Protein AF-A0A8X8Z5A8-F1 (afdb_monomer_lite)

Secondary structure (DSSP, 8-state):
--S-----S------HHHHHHHHHHGGG--------------SB--TT-EEEEEEE--HHHHHHHHHHH----GGGT-HHHHHHTT-SS-BPPHHHHHTHHHHHHHHHSTTPEEEEE--EE-S--BTT-EEEEEEEEEEEEE-SSSEEEEEEEEEEETTTEEEEEEEEEEEES--B-----S----TTEEEEE-------TTPPPTTEEEEEEEPTTS-EEEEEEES-SS-EEEEETT--------TTSSHHHHHHHHTT----S-------TTSBHHHHHHHHHHHHSTT--HHHHHHHHHHHHHHTT-GGGTTSB---SSS--S-HHHHHHHHHHHHHTT--S----SS--

Foldseek 3Di:
DPDDDDDDPDDDDDDLLVVLLCLVLVVDDDDDDDDDDDDDDAQFDDAFDKFKDKDADALVLLVVCCVVVVPPPCLQPPQVVVVVVVHPGRFGDVVSVVVVAVVRVCVFFPPKAWDDKDKDFDATDDGGWIKMKMWGFHDWDDDDQKIWTKTWIFIDTDPDDTRMTIMTIIIGNHRRGPDPPDDDPDVQKDWQDPPPDDDDPPDDQLQWDFDFDQDPVRDTDTDIDGNDDGDTDMDGFSDDDDDDDDPPPCRVVVLCSSVSHDPDDDDDLPFDQAAFLLRRLLVLLVVQVPPDDSVVSSVLSVVLCVSLVNVVRRRWGLHDPVDDTDDPLVSLSSSVSSVCSNPDSDDDDDPSD

Organism: Salvia splendens (NCBI:txid180675)

Sequence (353 aa):
MTALHLFDKNPKRIPKTVIAMRRLLLNSVSSLKHYSSSASASNVLKPGDILKQSRIFSIAEVEDYSKLTHDHNPLHFDLECATKAGYKDTPIPGLLVASLFPRIIASHFPGAIYVKQTLEFREPVFVGDDVVGEVQANSIRQLKDKFMVKFATTCRKDGGEVVIGGEATAILPALAVNGVGQGFYSLDNILIQNLGRLRDAGARRPDTVIEKVKNANGNWMKQEVDLLHNITGYAAKGCITAAMGPSGAGKSTFFDGLAGREPHGTRDDRLFPMLTVYETLMFAADFRLGSMSAADKRQCVEQLIEKLGLTSSRNTYIGDKGRRGVSGGERRRVTIGVDIIHRPSLLFLDEPT

InterPro domains:
  IPR002539 MaoC-like dehydratase domain [PF01575] (58-146)
  IPR003439 ABC transporter-like, ATP-binding domain [PF00005] (268-353)
  IPR027417 P-loop containing nucleoside triphosphate hydrolase [G3DSA:3.40.50.300] (212-353)
  IPR027417 P-loop containing nucleoside triphosphate hydrolase [SSF52540] (223-353)
  IPR029069 HotDog domain superfamily [SSF54637] (46-173)
  IPR050352 ATP-binding cassette subfamily G transporters [PTHR48041] (150-353)

Structure (mmCIF, N/CA/C/O backbone):
data_AF-A0A8X8Z5A8-F1
#
_entry.id   AF-A0A8X8Z5A8-F1
#
loop_
_atom_site.group_PDB
_atom_site.id
_atom_site.type_symbol
_atom_site.label_atom_id
_atom_site.label_alt_id
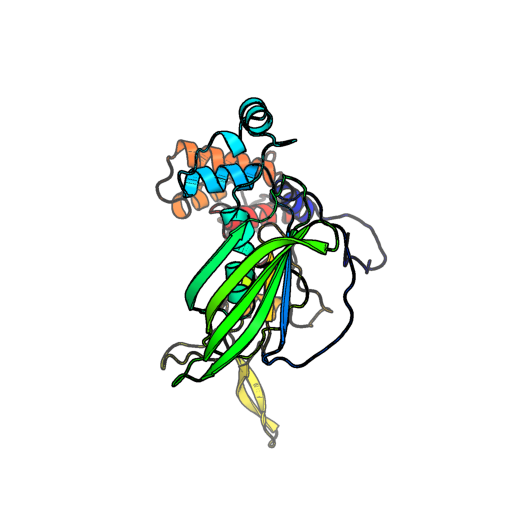_atom_site.label_comp_id
_atom_site.label_asym_id
_atom_site.label_entity_id
_atom_site.label_seq_id
_atom_site.pdbx_PDB_ins_code
_atom_site.Cartn_x
_atom_site.Cartn_y
_atom_site.Cartn_z
_atom_site.occupancy
_atom_site.B_iso_or_equiv
_atom_site.auth_seq_id
_atom_site.auth_comp_id
_atom_site.auth_asym_id
_atom_site.auth_atom_id
_atom_site.pdbx_PDB_model_num
ATOM 1 N N . MET A 1 1 ? -7.595 20.031 -2.448 1.00 41.03 1 MET A N 1
ATOM 2 C CA . MET A 1 1 ? -8.633 20.158 -1.405 1.00 41.03 1 MET A CA 1
ATOM 3 C C . MET A 1 1 ? -9.873 19.577 -2.006 1.00 41.03 1 MET A C 1
ATOM 5 O O . MET A 1 1 ? -10.335 20.215 -2.938 1.00 41.03 1 MET A O 1
ATOM 9 N N . THR A 1 2 ? -10.352 18.418 -1.539 1.00 20.44 2 THR A N 1
ATOM 10 C CA . THR A 1 2 ? -11.637 17.885 -2.010 1.00 20.44 2 THR A CA 1
ATOM 11 C C . THR A 1 2 ? -11.946 16.488 -1.448 1.00 20.44 2 THR A C 1
ATOM 13 O O . THR A 1 2 ? -11.105 15.607 -1.519 1.00 20.44 2 THR A O 1
ATOM 16 N N . ALA A 1 3 ? -13.130 16.195 -0.918 1.00 20.59 3 ALA A N 1
ATOM 17 C CA . ALA A 1 3 ? -14.307 17.035 -0.725 1.00 20.59 3 ALA A CA 1
ATOM 18 C C . ALA A 1 3 ? -14.272 17.693 0.665 1.00 20.59 3 ALA A C 1
ATOM 20 O O . ALA A 1 3 ? -14.457 17.040 1.688 1.00 20.59 3 ALA A O 1
ATOM 21 N N . LEU A 1 4 ? -14.032 19.005 0.688 1.00 23.98 4 LEU A N 1
ATOM 22 C CA . LEU A 1 4 ? -14.325 19.855 1.833 1.00 23.98 4 LEU A CA 1
ATOM 23 C C . LEU A 1 4 ? -15.361 20.875 1.365 1.00 23.98 4 LEU A C 1
ATOM 25 O O . LEU A 1 4 ? -15.017 21.943 0.881 1.00 23.98 4 LEU A O 1
ATOM 29 N N . HIS A 1 5 ? -16.631 20.525 1.495 1.00 22.86 5 HIS A N 1
ATOM 30 C CA . HIS A 1 5 ? -17.675 21.510 1.714 1.00 22.86 5 HIS A CA 1
ATOM 31 C C . HIS A 1 5 ? -18.585 20.935 2.784 1.00 22.86 5 HIS A C 1
ATOM 33 O O . HIS A 1 5 ? -19.314 19.981 2.546 1.00 22.86 5 HIS A O 1
ATOM 39 N N . LEU A 1 6 ? -18.483 21.497 3.983 1.00 23.64 6 LEU A N 1
ATOM 40 C CA . LEU A 1 6 ? -19.538 22.323 4.561 1.00 23.64 6 LEU A CA 1
ATOM 41 C C . LEU A 1 6 ? -19.053 22.767 5.944 1.00 23.64 6 LEU A C 1
ATOM 43 O O . LEU A 1 6 ? -18.909 21.977 6.872 1.00 23.64 6 LEU A O 1
ATOM 47 N N . PHE A 1 7 ? -18.742 24.058 6.029 1.00 24.95 7 PHE A N 1
ATOM 48 C CA . PHE A 1 7 ? -18.672 24.777 7.290 1.00 24.95 7 PHE A CA 1
ATOM 49 C C . PHE A 1 7 ? -20.060 24.755 7.933 1.00 24.95 7 PHE A C 1
ATOM 51 O O . PHE A 1 7 ? -21.030 25.139 7.278 1.00 24.95 7 PHE A O 1
ATOM 58 N N . ASP A 1 8 ? -20.136 24.400 9.215 1.00 23.52 8 ASP A N 1
ATOM 59 C CA . ASP A 1 8 ? -21.166 24.978 10.072 1.00 23.52 8 ASP A CA 1
ATOM 60 C C . ASP A 1 8 ? -20.697 26.366 10.545 1.00 23.52 8 ASP A C 1
ATOM 62 O O . ASP A 1 8 ? -19.510 26.627 10.778 1.00 23.52 8 ASP A O 1
ATOM 66 N N . LYS A 1 9 ? -21.651 27.290 10.579 1.00 27.42 9 LYS A N 1
ATOM 67 C CA . LYS A 1 9 ? -21.513 28.741 10.666 1.00 27.42 9 LYS A CA 1
ATOM 68 C C . LYS A 1 9 ? -21.097 29.193 12.073 1.00 27.42 9 LYS A C 1
ATOM 70 O O . LYS A 1 9 ? -21.927 29.705 12.811 1.00 27.42 9 LYS A O 1
ATOM 75 N N . ASN A 1 10 ? -19.823 29.051 12.451 1.00 27.22 10 ASN A N 1
ATOM 76 C CA . ASN A 1 10 ? -19.131 29.956 13.396 1.00 27.22 10 ASN A CA 1
ATOM 77 C C . ASN A 1 10 ? -17.662 29.533 13.625 1.00 27.22 10 ASN A C 1
ATOM 79 O O . ASN A 1 10 ? -17.409 28.548 14.320 1.00 27.22 10 ASN A O 1
ATOM 83 N N . PRO A 1 11 ? -16.652 30.275 13.130 1.00 30.98 11 PRO A N 1
ATOM 84 C CA . PRO A 1 11 ? -15.254 29.923 13.333 1.00 30.98 11 PRO A CA 1
ATOM 85 C C . PRO A 1 11 ? -14.767 30.500 14.665 1.00 30.98 11 PRO A C 1
ATOM 87 O O . PRO A 1 11 ? -14.226 31.604 14.722 1.00 30.98 11 PRO A O 1
ATOM 90 N N . LYS A 1 12 ? -14.928 29.764 15.767 1.00 34.09 12 LYS A N 1
ATOM 91 C CA . LYS A 1 12 ? -14.243 30.100 17.025 1.00 34.09 12 LYS A CA 1
ATOM 92 C C . LYS A 1 12 ? -13.491 28.882 17.566 1.00 34.09 12 LYS A C 1
ATOM 94 O O . LYS A 1 12 ? -14.043 28.072 18.292 1.00 34.09 12 LYS A O 1
ATOM 99 N N . ARG A 1 13 ? -12.190 28.853 17.234 1.00 35.94 13 ARG A N 1
ATOM 100 C CA . ARG A 1 13 ? -11.103 27.964 17.707 1.00 35.94 13 ARG A CA 1
ATOM 101 C C . ARG A 1 13 ? -11.122 26.513 17.204 1.00 35.94 13 ARG A C 1
ATOM 103 O O . ARG A 1 13 ? -11.934 25.700 17.617 1.00 35.94 13 ARG A O 1
ATOM 110 N N . ILE A 1 14 ? -10.106 26.170 16.405 1.00 41.34 14 ILE A N 1
ATOM 111 C CA . ILE A 1 14 ? -9.685 24.779 16.177 1.00 41.34 14 ILE A CA 1
ATOM 112 C C . ILE A 1 14 ? -9.083 24.259 17.494 1.00 41.34 14 ILE A C 1
ATOM 114 O O . ILE A 1 14 ? -8.180 24.917 18.029 1.00 41.34 14 ILE A O 1
ATOM 118 N N . PRO A 1 15 ? -9.537 23.120 18.038 1.00 45.78 15 PRO A N 1
ATOM 119 C CA . PRO A 1 15 ? -9.008 22.635 19.302 1.00 45.78 15 PRO A CA 1
ATOM 120 C C . PRO A 1 15 ? -7.543 22.191 19.223 1.00 45.78 15 PRO A C 1
ATOM 122 O O . PRO A 1 15 ? -7.078 21.647 18.219 1.00 45.78 15 PRO A O 1
ATOM 125 N N . LYS A 1 16 ? -6.784 22.421 20.303 1.00 47.31 16 LYS A N 1
ATOM 126 C CA . LYS A 1 16 ? -5.339 22.117 20.362 1.00 47.31 16 LYS A CA 1
ATOM 127 C C . LYS A 1 16 ? -5.037 20.621 20.173 1.00 47.31 16 LYS A C 1
ATOM 129 O O . LYS A 1 16 ? -3.963 20.282 19.684 1.00 47.31 16 LYS A O 1
ATOM 134 N N . THR A 1 17 ? -5.981 19.748 20.520 1.00 39.41 17 THR A N 1
ATOM 135 C CA . THR A 1 17 ? -5.961 18.291 20.293 1.00 39.41 17 THR A CA 1
ATOM 136 C C . THR A 1 17 ? -5.922 17.955 18.801 1.00 39.41 17 THR A C 1
ATOM 138 O O . THR A 1 17 ? -5.037 17.224 18.361 1.00 39.41 17 THR A O 1
ATOM 141 N N . VAL A 1 18 ? -6.787 18.586 18.003 1.00 43.88 18 VAL A N 1
ATOM 142 C CA . VAL A 1 18 ? -6.831 18.437 16.538 1.00 43.88 18 VAL A CA 1
ATOM 143 C C . VAL A 1 18 ? -5.547 18.956 15.881 1.00 43.88 18 VAL A C 1
ATOM 145 O O . VAL A 1 18 ? -5.028 18.339 14.954 1.00 43.88 18 VAL A O 1
ATOM 148 N N . ILE A 1 19 ? -4.980 20.060 16.381 1.00 48.25 19 ILE A N 1
ATOM 149 C CA . ILE A 1 19 ? -3.707 20.610 15.876 1.00 48.25 19 ILE A CA 1
ATOM 150 C C . ILE A 1 19 ? -2.535 19.663 16.176 1.00 48.25 19 ILE A C 1
ATOM 152 O O . ILE A 1 19 ? -1.693 19.446 15.303 1.00 48.25 19 ILE A O 1
ATOM 156 N N . ALA A 1 20 ? -2.485 19.074 17.375 1.00 47.12 20 ALA A N 1
ATOM 157 C CA . ALA A 1 20 ? -1.464 18.096 17.749 1.00 47.12 20 ALA A CA 1
ATOM 158 C C . ALA A 1 20 ? -1.557 16.818 16.893 1.00 47.12 20 ALA A C 1
ATOM 160 O O . ALA A 1 20 ? -0.547 16.358 16.366 1.00 47.12 20 ALA A O 1
ATOM 161 N N . MET A 1 21 ? -2.769 16.302 16.655 1.00 50.22 21 MET A N 1
ATOM 162 C CA . MET A 1 21 ? -2.999 15.165 15.750 1.00 50.22 21 MET A CA 1
ATOM 163 C C . MET A 1 21 ? -2.605 15.477 14.309 1.00 50.22 21 MET A C 1
ATOM 165 O O . MET A 1 21 ? -1.951 14.677 13.647 1.00 50.22 21 MET A O 1
ATOM 169 N N . ARG A 1 22 ? -2.946 16.672 13.826 1.00 44.50 22 ARG A N 1
ATOM 170 C CA . ARG A 1 22 ? -2.564 17.115 12.488 1.00 44.50 22 ARG A CA 1
ATOM 171 C C . ARG A 1 22 ? -1.038 17.219 12.350 1.00 44.50 22 ARG A C 1
ATOM 173 O O . ARG A 1 22 ? -0.514 16.809 11.324 1.00 44.50 22 ARG A O 1
ATOM 180 N N . ARG A 1 23 ? -0.308 17.679 13.376 1.00 50.72 23 ARG A N 1
ATOM 181 C CA . ARG A 1 23 ? 1.173 17.674 13.398 1.00 50.72 23 ARG A CA 1
ATOM 182 C C . ARG A 1 23 ? 1.775 16.268 13.439 1.00 50.72 23 ARG A C 1
ATOM 184 O O . ARG A 1 23 ? 2.818 16.054 12.836 1.00 50.72 23 ARG A O 1
ATOM 191 N N . LEU A 1 24 ? 1.120 15.323 14.113 1.00 49.66 24 LEU A N 1
ATOM 192 C CA . LEU A 1 24 ? 1.526 13.913 14.129 1.00 49.66 24 LEU A CA 1
ATOM 193 C C . LEU A 1 24 ? 1.386 13.245 12.750 1.00 49.66 24 LEU A C 1
ATOM 195 O O . LEU A 1 24 ? 2.167 12.352 12.437 1.00 49.66 24 LEU A O 1
ATOM 199 N N . LEU A 1 25 ? 0.421 13.686 11.934 1.00 43.09 25 LEU A N 1
ATOM 200 C CA . LEU A 1 25 ? 0.061 13.049 10.660 1.00 43.09 25 LEU A CA 1
ATOM 201 C C . LEU A 1 25 ? 0.633 13.756 9.414 1.00 43.09 25 LEU A C 1
ATOM 203 O O . LEU A 1 25 ? 0.926 13.096 8.419 1.00 43.09 25 LEU A O 1
ATOM 207 N N . LEU A 1 26 ? 0.847 15.078 9.458 1.00 39.69 26 LEU A N 1
ATOM 208 C CA . LEU A 1 26 ? 1.248 15.895 8.297 1.00 39.69 26 LEU A CA 1
ATOM 209 C C . LEU A 1 26 ? 2.678 15.684 7.777 1.00 39.69 26 LEU A C 1
ATOM 211 O O . LEU A 1 26 ? 2.976 16.166 6.689 1.00 39.69 26 LEU A O 1
ATOM 215 N N . ASN A 1 27 ? 3.549 14.955 8.473 1.00 36.69 27 ASN A N 1
ATOM 216 C CA . ASN A 1 27 ? 4.908 14.692 7.978 1.00 36.69 27 ASN A CA 1
ATOM 217 C C . ASN A 1 27 ? 4.977 13.595 6.893 1.00 36.69 27 ASN A C 1
ATOM 219 O O . ASN A 1 27 ? 6.067 13.107 6.613 1.00 36.69 27 ASN A O 1
ATOM 223 N N . SER A 1 28 ? 3.846 13.199 6.287 1.00 35.69 28 SER A N 1
ATOM 224 C CA . SER A 1 28 ? 3.791 11.980 5.460 1.00 35.69 28 SER A CA 1
ATOM 225 C C . SER A 1 28 ? 3.149 12.102 4.073 1.00 35.69 28 SER A C 1
ATOM 227 O O . SER A 1 28 ? 3.187 11.114 3.352 1.00 35.69 28 SER A O 1
ATOM 229 N N . VAL A 1 29 ? 2.540 13.224 3.656 1.00 29.14 29 VAL A N 1
ATOM 230 C CA . VAL A 1 29 ? 1.876 13.270 2.330 1.00 29.14 29 VAL A CA 1
ATOM 231 C C . VAL A 1 29 ? 1.869 14.673 1.712 1.00 29.14 29 VAL A C 1
ATOM 233 O O . VAL A 1 29 ? 1.233 15.591 2.232 1.00 29.14 29 VAL A O 1
ATOM 236 N N . SER A 1 30 ? 2.505 14.817 0.547 1.00 24.81 30 SER A N 1
ATOM 237 C CA . SER A 1 30 ? 2.361 15.950 -0.371 1.00 24.81 30 SER A CA 1
ATOM 238 C C . SER A 1 30 ? 1.424 15.601 -1.541 1.00 24.81 30 SER A C 1
ATOM 240 O O . SER A 1 30 ? 1.722 14.758 -2.371 1.00 24.81 30 SER A O 1
ATOM 242 N N . SER A 1 31 ? 0.303 16.333 -1.589 1.00 27.16 31 SER A N 1
ATOM 243 C CA . SER A 1 31 ? -0.484 16.776 -2.759 1.00 27.16 31 SER A CA 1
ATOM 244 C C . SER A 1 31 ? -1.017 15.759 -3.789 1.00 27.16 31 SER A C 1
ATOM 246 O O . SER A 1 31 ? -0.271 15.236 -4.603 1.00 27.16 31 SER A O 1
ATOM 248 N N . LEU A 1 32 ? -2.353 15.677 -3.913 1.00 26.77 32 LEU A N 1
ATOM 249 C CA . LEU A 1 32 ? -3.038 15.243 -5.141 1.00 26.77 32 LEU A CA 1
ATOM 250 C C . LEU A 1 32 ? -4.217 16.175 -5.480 1.00 26.77 32 LEU A C 1
ATOM 252 O O . LEU A 1 32 ? -5.004 16.570 -4.612 1.00 26.77 32 LEU A O 1
ATOM 256 N N . LYS A 1 33 ? -4.273 16.559 -6.762 1.00 25.44 33 LYS A N 1
ATOM 257 C CA . LYS A 1 33 ? -5.318 17.351 -7.426 1.00 25.44 33 LYS A CA 1
ATOM 258 C C . LYS A 1 33 ? -6.343 16.422 -8.088 1.00 25.44 33 LYS A C 1
ATOM 260 O O . LYS A 1 33 ? -6.077 15.258 -8.357 1.00 25.44 33 LYS A O 1
ATOM 265 N N . HIS A 1 34 ? -7.512 16.996 -8.325 1.00 23.09 34 HIS A N 1
ATOM 266 C CA . HIS A 1 34 ? -8.759 16.373 -8.755 1.00 23.09 34 HIS A CA 1
ATOM 267 C C . HIS A 1 34 ? -8.922 16.208 -10.259 1.00 23.09 34 HIS A C 1
ATOM 269 O O . HIS A 1 34 ? -8.656 17.171 -10.967 1.00 23.09 34 HIS A O 1
ATOM 275 N N . TYR A 1 35 ? -9.542 15.097 -10.686 1.00 22.41 35 TYR A N 1
ATOM 276 C CA . TYR A 1 35 ? -10.361 15.033 -11.904 1.00 22.41 35 TYR A CA 1
ATOM 277 C C . TYR A 1 35 ? -11.553 14.061 -11.767 1.00 22.41 35 TYR A C 1
ATOM 279 O O . TYR A 1 35 ? -11.478 12.992 -11.157 1.00 22.41 35 TYR A O 1
ATOM 287 N N . SER A 1 36 ? -12.681 14.511 -12.311 1.00 24.75 36 SER A N 1
ATOM 288 C CA . SER A 1 36 ? -14.041 13.964 -12.250 1.00 24.75 36 SER A CA 1
ATOM 289 C C . SER A 1 36 ? -14.218 12.696 -13.096 1.00 24.75 36 SER A C 1
ATOM 291 O O . SER A 1 36 ? -13.581 12.558 -14.135 1.00 24.75 36 SER A O 1
ATOM 293 N N . SER A 1 37 ? -15.144 11.811 -12.710 1.00 25.75 37 SER A N 1
ATOM 294 C CA . SER A 1 37 ? -15.592 10.679 -13.537 1.00 25.75 37 SER A CA 1
ATOM 295 C C . SER A 1 37 ? -17.103 10.725 -13.768 1.00 25.75 37 SER A C 1
ATOM 297 O O . SER A 1 37 ? -17.867 11.128 -12.890 1.00 25.75 37 SER A O 1
ATOM 299 N N . SER A 1 38 ? -17.520 10.298 -14.959 1.00 24.91 38 SER A N 1
ATOM 300 C CA . SER A 1 38 ? -18.903 9.970 -15.290 1.00 24.91 38 SER A CA 1
ATOM 301 C C . SER A 1 38 ? -18.987 8.555 -15.856 1.00 24.91 38 SER A C 1
ATOM 303 O O . SER A 1 38 ? -18.121 8.156 -16.630 1.00 24.91 38 SER A O 1
ATOM 305 N N . ALA A 1 39 ? -20.126 7.929 -15.567 1.00 28.58 39 ALA A N 1
ATOM 306 C CA . ALA A 1 39 ? -20.774 6.811 -16.251 1.00 28.58 39 ALA A CA 1
ATOM 307 C C . ALA A 1 39 ? -20.598 5.397 -15.657 1.00 28.58 39 ALA A C 1
ATOM 309 O O . ALA A 1 39 ? -19.543 4.775 -15.648 1.00 28.58 39 ALA A O 1
ATOM 310 N N . SER A 1 40 ? -21.758 4.931 -15.202 1.00 37.50 40 SER A N 1
ATOM 311 C CA . SER A 1 40 ? -22.241 3.613 -14.800 1.00 37.50 40 SER A CA 1
ATOM 312 C C . SER A 1 40 ? -22.049 2.483 -15.822 1.00 37.50 40 SER A C 1
ATOM 314 O O . SER A 1 40 ? -22.395 2.682 -16.984 1.00 37.50 40 SER A O 1
ATOM 316 N N . ALA A 1 41 ? -21.695 1.270 -15.372 1.00 32.22 41 ALA A N 1
ATOM 317 C CA . ALA A 1 41 ? -22.110 -0.001 -15.989 1.00 32.22 41 ALA A CA 1
ATOM 318 C C . ALA A 1 41 ? -21.826 -1.214 -15.071 1.00 32.22 41 ALA A C 1
ATOM 320 O O . ALA A 1 41 ? -20.951 -1.170 -14.217 1.00 32.22 41 ALA A O 1
ATOM 321 N N . SER A 1 42 ? -22.618 -2.274 -15.261 1.00 38.22 42 SER A N 1
ATOM 322 C CA . SER A 1 42 ? -22.726 -3.553 -14.531 1.00 38.22 42 SER A CA 1
ATOM 323 C C . SER A 1 42 ? -21.515 -4.080 -13.735 1.00 38.22 42 SER A C 1
ATOM 325 O O . SER A 1 42 ? -20.440 -4.276 -14.287 1.00 38.22 42 SER A O 1
ATOM 327 N N . ASN A 1 43 ? -21.764 -4.497 -12.486 1.00 65.62 43 ASN A N 1
ATOM 328 C CA . ASN A 1 43 ? -20.800 -5.061 -11.520 1.00 65.62 43 ASN A CA 1
ATOM 329 C C . ASN A 1 43 ? -20.221 -6.456 -11.871 1.00 65.62 43 ASN A C 1
ATOM 331 O O . ASN A 1 43 ? -19.785 -7.161 -10.967 1.00 65.62 43 ASN A O 1
ATOM 335 N N . VAL A 1 44 ? -20.250 -6.925 -13.123 1.00 78.94 44 VAL A N 1
ATOM 336 C CA . VAL A 1 44 ? -19.749 -8.265 -13.501 1.00 78.94 44 VAL A CA 1
ATOM 337 C C . VAL A 1 44 ? -18.871 -8.162 -14.740 1.00 78.94 44 VAL A C 1
ATOM 339 O O . VAL A 1 44 ? -19.325 -7.632 -15.750 1.00 78.94 44 VAL A O 1
ATOM 342 N N . LEU A 1 45 ? -17.657 -8.709 -14.651 1.00 84.06 45 LEU A N 1
ATOM 343 C CA . LEU A 1 45 ? -16.635 -8.682 -15.691 1.00 84.06 45 LEU A CA 1
ATOM 344 C C . LEU A 1 45 ? -17.073 -9.525 -16.888 1.00 84.06 45 LEU A C 1
ATOM 346 O O . LEU A 1 45 ? -17.392 -10.710 -16.746 1.00 84.06 45 LEU A O 1
ATOM 350 N N . LYS A 1 46 ? -17.024 -8.925 -18.071 1.00 86.62 46 LYS A N 1
ATOM 351 C CA . LYS A 1 46 ? -17.325 -9.552 -19.355 1.00 86.62 46 LYS A CA 1
ATOM 352 C C . LYS A 1 46 ? -16.126 -9.449 -20.300 1.00 86.62 46 LYS A C 1
ATOM 354 O O . LYS A 1 46 ? -15.300 -8.548 -20.156 1.00 86.62 46 LYS A O 1
ATOM 359 N N . PRO A 1 47 ? -16.011 -10.355 -21.288 1.00 90.19 47 PRO A N 1
ATOM 360 C CA . PRO A 1 47 ? -15.044 -10.181 -22.364 1.00 90.19 47 PRO A CA 1
ATOM 361 C C . PRO A 1 47 ? -15.261 -8.834 -23.066 1.00 90.19 47 PRO A C 1
ATOM 363 O O . PRO A 1 47 ? -16.394 -8.477 -23.384 1.00 90.19 47 PRO A O 1
ATOM 366 N N . GLY A 1 48 ? -14.178 -8.099 -23.294 1.00 86.25 48 GLY A N 1
ATOM 367 C CA . GLY A 1 48 ? -14.174 -6.742 -23.831 1.00 86.25 48 GLY A CA 1
ATOM 368 C C . GLY A 1 48 ? -14.025 -5.649 -22.770 1.00 86.25 48 GLY A C 1
ATOM 369 O O . GLY A 1 48 ? -13.523 -4.580 -23.115 1.00 86.25 48 GLY A O 1
ATOM 370 N N . ASP A 1 49 ? -14.378 -5.915 -21.506 1.00 85.25 49 ASP A N 1
ATOM 371 C CA . ASP A 1 49 ? -14.275 -4.931 -20.423 1.00 85.25 49 ASP A CA 1
ATOM 372 C C . ASP A 1 49 ? -12.819 -4.529 -20.175 1.00 85.25 49 ASP A C 1
ATOM 374 O O . ASP A 1 49 ? -11.918 -5.374 -20.167 1.00 85.25 49 ASP A O 1
ATOM 378 N N . ILE A 1 50 ? -12.602 -3.233 -19.936 1.00 85.12 50 ILE A N 1
ATOM 379 C CA . ILE A 1 50 ? -11.278 -2.650 -19.709 1.00 85.12 50 ILE A CA 1
ATOM 380 C C . ILE A 1 50 ? -11.219 -2.043 -18.311 1.00 85.12 50 ILE A C 1
ATOM 382 O O . ILE A 1 50 ? -12.008 -1.167 -17.962 1.00 85.12 50 ILE A O 1
ATOM 386 N N . LEU A 1 51 ? -10.236 -2.483 -17.532 1.00 84.94 51 LEU A N 1
ATOM 387 C CA . LEU A 1 51 ? -9.902 -1.944 -16.218 1.00 84.94 51 LEU A CA 1
ATOM 388 C C . LEU A 1 51 ? -8.640 -1.089 -16.353 1.00 84.94 51 LEU A C 1
ATOM 390 O O . LEU A 1 51 ? -7.688 -1.515 -17.005 1.00 84.94 51 LEU A O 1
ATOM 394 N N . LYS A 1 52 ? -8.621 0.116 -15.770 1.00 83.62 52 LYS A N 1
ATOM 395 C CA . LYS A 1 52 ? -7.520 1.078 -15.949 1.00 83.62 52 LYS A CA 1
ATOM 396 C C . LYS A 1 52 ? -7.056 1.695 -14.634 1.00 83.62 52 LYS A C 1
ATOM 398 O O . LYS A 1 52 ? -7.862 1.916 -13.732 1.00 83.62 52 LYS A O 1
ATOM 403 N N . GLN A 1 53 ? -5.770 2.026 -14.551 1.00 78.56 53 GLN A N 1
ATOM 404 C CA . GLN A 1 53 ? -5.183 2.775 -13.440 1.00 78.56 53 GLN A CA 1
ATOM 405 C C . GLN A 1 53 ? -4.030 3.664 -13.919 1.00 78.56 53 GLN A C 1
ATOM 407 O O . GLN A 1 53 ? -3.109 3.174 -14.566 1.00 78.56 53 GLN A O 1
ATOM 412 N N . SER A 1 54 ? -4.067 4.948 -13.546 1.00 79.19 54 SER A N 1
ATOM 413 C CA . SER A 1 54 ? -2.952 5.890 -13.743 1.00 79.19 54 SER A CA 1
ATOM 414 C C . SER A 1 54 ? -1.988 5.857 -12.567 1.00 79.19 54 SER A C 1
ATOM 416 O O . SER A 1 54 ? -2.417 5.698 -11.415 1.00 79.19 54 SER A O 1
ATOM 418 N N . ARG A 1 55 ? -0.699 6.050 -12.840 1.00 79.44 55 ARG A N 1
ATOM 419 C CA . ARG A 1 55 ? 0.333 6.226 -11.821 1.00 79.44 55 ARG A CA 1
ATOM 420 C C . ARG A 1 55 ? 1.514 7.021 -12.369 1.00 79.44 55 ARG A C 1
ATOM 422 O O . ARG A 1 55 ? 1.993 6.747 -13.461 1.00 79.44 55 ARG A O 1
ATOM 429 N N . ILE A 1 56 ? 2.035 7.906 -11.524 1.00 79.38 56 ILE A N 1
ATOM 430 C CA . ILE A 1 56 ? 3.334 8.556 -11.698 1.00 79.38 56 ILE A CA 1
ATOM 431 C C . ILE A 1 56 ? 4.329 7.864 -10.765 1.00 79.38 56 ILE A C 1
ATOM 433 O O . ILE A 1 56 ? 4.032 7.691 -9.580 1.00 79.38 56 ILE A O 1
ATOM 437 N N . PHE A 1 57 ? 5.478 7.454 -11.297 1.00 78.69 57 PHE A N 1
ATOM 438 C CA . PHE A 1 57 ? 6.537 6.797 -10.529 1.00 78.69 57 PHE A CA 1
ATOM 439 C C . PHE A 1 57 ? 7.564 7.814 -10.030 1.00 78.69 57 PHE A C 1
ATOM 441 O O . PHE A 1 57 ? 7.925 8.756 -10.739 1.00 78.69 57 PHE A O 1
ATOM 448 N N . SER A 1 58 ? 8.034 7.606 -8.804 1.00 79.31 58 SER A N 1
ATOM 449 C CA . SER A 1 58 ? 9.042 8.424 -8.131 1.00 79.31 58 SER A CA 1
ATOM 450 C C . SER A 1 58 ? 10.397 7.720 -8.057 1.00 79.31 58 SER A C 1
ATOM 452 O O . SER A 1 58 ? 10.478 6.493 -8.094 1.00 79.31 58 SER A O 1
ATOM 454 N N . ILE A 1 59 ? 11.468 8.496 -7.873 1.00 77.31 59 ILE A N 1
ATOM 455 C CA . ILE A 1 59 ? 12.822 7.947 -7.704 1.00 77.31 59 ILE A CA 1
ATOM 456 C C . ILE A 1 59 ? 12.943 7.041 -6.466 1.00 77.31 59 ILE A C 1
ATOM 458 O O . ILE A 1 59 ? 13.592 6.003 -6.528 1.00 77.31 59 ILE A O 1
ATOM 462 N N . ALA A 1 60 ? 12.242 7.366 -5.373 1.00 80.75 60 ALA A N 1
ATOM 463 C CA . ALA A 1 60 ? 12.238 6.547 -4.160 1.00 80.75 60 ALA A CA 1
ATOM 464 C C . ALA A 1 60 ? 11.678 5.136 -4.417 1.00 80.75 60 ALA A C 1
ATOM 466 O O . ALA A 1 60 ? 12.201 4.153 -3.903 1.00 80.75 60 ALA A O 1
ATOM 467 N N . GLU A 1 61 ? 10.653 5.013 -5.265 1.00 81.06 61 GLU A N 1
ATOM 468 C CA . GLU A 1 61 ? 10.101 3.708 -5.644 1.00 81.06 61 GLU A CA 1
ATOM 469 C C . GLU A 1 61 ? 11.064 2.903 -6.522 1.00 81.06 61 GLU A C 1
ATOM 471 O O . GLU A 1 61 ? 11.103 1.679 -6.413 1.00 81.06 61 GLU A O 1
ATOM 476 N N . VAL A 1 62 ? 11.850 3.572 -7.372 1.00 84.25 62 VAL A N 1
ATOM 477 C CA . VAL A 1 62 ? 12.904 2.924 -8.168 1.00 84.25 62 VAL A CA 1
ATOM 478 C C . VAL A 1 62 ? 14.005 2.381 -7.254 1.00 84.25 62 VAL A C 1
ATOM 480 O O . VAL A 1 62 ? 14.430 1.236 -7.414 1.00 84.25 62 VAL A O 1
ATOM 483 N N . GLU A 1 63 ? 14.420 3.154 -6.248 1.00 83.88 63 GLU A N 1
ATOM 484 C CA . GLU A 1 63 ? 15.385 2.706 -5.238 1.00 83.88 63 GLU A CA 1
ATOM 485 C C . GLU A 1 63 ? 14.858 1.525 -4.416 1.00 83.88 63 GLU A C 1
ATOM 487 O O . GLU A 1 63 ? 15.571 0.542 -4.213 1.00 83.88 63 GLU A O 1
ATOM 492 N N . ASP A 1 64 ? 13.613 1.594 -3.944 1.00 86.75 64 ASP A N 1
ATOM 493 C CA . ASP A 1 64 ? 13.005 0.522 -3.154 1.00 86.75 64 ASP A CA 1
ATOM 494 C C . ASP A 1 64 ? 12.813 -0.751 -3.984 1.00 86.75 64 ASP A C 1
ATOM 496 O O . ASP A 1 64 ? 13.071 -1.856 -3.499 1.00 86.75 64 ASP A O 1
ATOM 500 N N . TYR A 1 65 ? 12.448 -0.609 -5.261 1.00 90.69 65 TYR A N 1
ATOM 501 C CA . TYR A 1 65 ? 12.402 -1.720 -6.205 1.00 90.69 65 TYR A CA 1
ATOM 502 C C . TYR A 1 65 ? 13.781 -2.359 -6.395 1.00 90.69 65 TYR A C 1
ATOM 504 O O . TYR A 1 65 ? 13.900 -3.584 -6.352 1.00 90.69 65 TYR A O 1
ATOM 512 N N . SER A 1 66 ? 14.833 -1.557 -6.559 1.00 91.50 66 SER A N 1
ATOM 513 C CA . SER A 1 66 ? 16.203 -2.051 -6.720 1.00 91.50 66 SER A CA 1
ATOM 514 C C . SER A 1 66 ? 16.704 -2.780 -5.476 1.00 91.50 66 SER A C 1
ATOM 516 O O . SER A 1 66 ? 17.275 -3.862 -5.589 1.00 91.50 66 SER A O 1
ATOM 518 N N . LYS A 1 67 ? 16.407 -2.267 -4.275 1.00 92.75 67 LYS A N 1
ATOM 519 C CA . LYS A 1 67 ? 16.723 -2.958 -3.012 1.00 92.75 67 LYS A CA 1
ATOM 520 C C . LYS A 1 67 ? 16.009 -4.305 -2.899 1.00 92.75 67 LYS A C 1
ATOM 522 O O . LYS A 1 67 ? 16.606 -5.262 -2.419 1.00 92.75 67 LYS A O 1
ATOM 527 N N . LEU A 1 68 ? 14.741 -4.370 -3.313 1.00 93.00 68 LEU A N 1
ATOM 528 C CA . LEU A 1 68 ? 13.920 -5.580 -3.220 1.00 93.00 68 LEU A CA 1
ATOM 529 C C . LEU A 1 68 ? 14.312 -6.643 -4.254 1.00 93.00 68 LEU A C 1
ATOM 531 O O . LEU A 1 68 ? 14.305 -7.832 -3.950 1.00 93.00 68 LEU A O 1
ATOM 535 N N . THR A 1 69 ? 14.589 -6.222 -5.487 1.00 93.56 69 THR A N 1
ATOM 536 C CA . THR A 1 69 ? 14.821 -7.127 -6.627 1.00 93.56 69 THR A CA 1
ATOM 537 C C . THR A 1 69 ? 16.291 -7.400 -6.906 1.00 93.56 69 THR A C 1
ATOM 539 O O . THR A 1 69 ? 16.596 -8.297 -7.688 1.00 93.56 69 THR A O 1
ATOM 542 N N . HIS A 1 70 ? 17.190 -6.644 -6.272 1.00 93.31 70 HIS A N 1
ATOM 543 C CA . HIS A 1 70 ? 18.625 -6.621 -6.556 1.00 93.31 70 HIS A CA 1
ATOM 544 C C . HIS A 1 70 ? 18.971 -6.207 -7.993 1.00 93.31 70 HIS A C 1
ATOM 546 O O . HIS A 1 70 ? 20.091 -6.432 -8.457 1.00 93.31 70 HIS A O 1
ATOM 552 N N . ASP A 1 71 ? 18.035 -5.565 -8.699 1.00 92.50 71 ASP A N 1
ATOM 553 C CA . ASP A 1 71 ? 18.311 -4.929 -9.981 1.00 92.50 71 ASP A CA 1
ATOM 554 C C . ASP A 1 71 ? 19.030 -3.597 -9.742 1.00 92.50 71 ASP A C 1
ATOM 556 O O . ASP A 1 71 ? 18.419 -2.549 -9.520 1.00 92.50 71 ASP A O 1
ATOM 560 N N . HIS A 1 72 ? 20.357 -3.664 -9.726 1.00 92.12 72 HIS A N 1
ATOM 561 C CA . HIS A 1 72 ? 21.255 -2.520 -9.581 1.00 92.12 72 HIS A CA 1
ATOM 562 C C . HIS A 1 72 ? 21.803 -2.047 -10.933 1.00 92.12 72 HIS A C 1
ATOM 564 O O . HIS A 1 72 ? 22.914 -1.519 -10.992 1.00 92.12 72 HIS A O 1
ATOM 570 N N . ASN A 1 73 ? 21.067 -2.263 -12.032 1.00 92.62 73 ASN A N 1
ATOM 571 C CA . ASN A 1 73 ? 21.494 -1.801 -13.347 1.00 92.62 73 ASN A CA 1
ATOM 572 C C . ASN A 1 73 ? 21.746 -0.276 -13.328 1.00 92.62 73 ASN A C 1
ATOM 574 O O . ASN A 1 73 ? 20.813 0.490 -13.059 1.00 92.62 73 ASN A O 1
ATOM 578 N N . PRO A 1 74 ? 22.974 0.189 -13.636 1.00 92.44 74 PRO A N 1
ATOM 579 C CA . PRO A 1 74 ? 23.321 1.608 -13.575 1.00 92.44 74 PRO A CA 1
ATOM 580 C C . PRO A 1 74 ? 22.455 2.503 -14.464 1.00 92.44 74 PRO A C 1
ATOM 582 O O . PRO A 1 74 ? 22.305 3.680 -14.154 1.00 92.44 74 PRO A O 1
ATOM 585 N N . LEU A 1 75 ? 21.827 1.957 -15.514 1.00 92.88 75 LEU A N 1
ATOM 586 C CA . LEU A 1 75 ? 20.918 2.708 -16.388 1.00 92.88 75 LEU A CA 1
ATOM 587 C C . LEU A 1 75 ? 19.773 3.396 -15.626 1.00 92.88 75 LEU A C 1
ATOM 589 O O . LEU A 1 75 ? 19.276 4.418 -16.086 1.00 92.88 75 LEU A O 1
ATOM 593 N N . HIS A 1 76 ? 19.367 2.867 -14.470 1.00 90.94 76 HIS A N 1
ATOM 594 C CA . HIS A 1 76 ? 18.276 3.427 -13.668 1.00 90.94 76 HIS A CA 1
ATOM 595 C C . HIS A 1 76 ? 18.714 4.551 -12.714 1.00 90.94 76 HIS A C 1
ATOM 597 O O . HIS A 1 76 ? 17.862 5.264 -12.188 1.00 90.94 76 HIS A O 1
ATOM 603 N N . PHE A 1 77 ? 20.021 4.722 -12.485 1.00 87.69 77 PHE A N 1
ATOM 604 C CA . PHE A 1 77 ? 20.557 5.581 -11.417 1.00 87.69 77 PHE A CA 1
ATOM 605 C C . PHE A 1 77 ? 21.611 6.583 -11.893 1.00 87.69 77 PHE A C 1
ATOM 607 O O . PHE A 1 77 ? 21.769 7.636 -11.281 1.00 87.69 77 PHE A O 1
ATOM 614 N N . ASP A 1 78 ? 22.334 6.264 -12.965 1.00 88.94 78 ASP A N 1
ATOM 615 C CA . ASP A 1 78 ? 23.426 7.070 -13.497 1.00 88.94 78 ASP A CA 1
ATOM 616 C C . ASP A 1 78 ? 23.044 7.658 -14.861 1.00 88.94 78 ASP A C 1
ATOM 618 O O . ASP A 1 78 ? 22.944 6.954 -15.872 1.00 88.94 78 ASP A O 1
ATOM 622 N N . LEU A 1 79 ? 22.869 8.980 -14.883 1.00 89.19 79 LEU A N 1
ATOM 623 C CA . LEU A 1 79 ? 22.534 9.735 -16.084 1.00 89.19 79 LEU A CA 1
ATOM 624 C C . LEU A 1 79 ? 23.620 9.629 -17.163 1.00 89.19 79 LEU A C 1
ATOM 626 O O . LEU A 1 79 ? 23.289 9.587 -18.348 1.00 89.19 79 LEU A O 1
ATOM 630 N N . GLU A 1 80 ? 24.905 9.551 -16.801 1.00 91.31 80 GLU A N 1
ATOM 631 C CA . GLU A 1 80 ? 25.976 9.394 -17.791 1.00 91.31 80 GLU A CA 1
ATOM 632 C C . GLU A 1 80 ? 25.898 8.028 -18.471 1.00 91.31 80 GLU A C 1
ATOM 634 O O . GLU A 1 80 ? 26.058 7.924 -19.691 1.00 91.31 80 GLU A O 1
ATOM 639 N N . CYS A 1 81 ? 25.640 6.978 -17.689 1.00 91.12 81 CYS A N 1
ATOM 640 C CA . CYS A 1 81 ? 25.447 5.628 -18.205 1.00 91.12 81 CYS A CA 1
ATOM 641 C C . CYS A 1 81 ? 24.226 5.564 -19.134 1.00 91.12 81 CYS A C 1
ATOM 643 O O . CYS A 1 81 ? 24.332 5.070 -20.260 1.00 91.12 81 CYS A O 1
ATOM 645 N N . ALA A 1 82 ? 23.096 6.136 -18.707 1.00 90.75 82 ALA A N 1
ATOM 646 C CA . ALA A 1 82 ? 21.872 6.201 -19.502 1.00 90.75 82 ALA A CA 1
ATOM 647 C C . ALA A 1 82 ? 22.070 6.980 -20.815 1.00 90.75 82 ALA A C 1
ATOM 649 O O . ALA A 1 82 ? 21.671 6.510 -21.882 1.00 90.75 82 ALA A O 1
ATOM 650 N N . THR A 1 83 ? 22.773 8.115 -20.762 1.00 92.06 83 THR A N 1
ATOM 651 C CA . THR A 1 83 ? 23.075 8.941 -21.942 1.00 92.06 83 THR A CA 1
ATOM 652 C C . THR A 1 83 ? 23.971 8.201 -22.937 1.00 92.06 83 THR A C 1
ATOM 654 O O . THR A 1 83 ? 23.712 8.227 -24.140 1.00 92.06 83 THR A O 1
ATOM 657 N N . LYS A 1 84 ? 24.987 7.466 -22.460 1.00 93.56 84 LYS A N 1
ATOM 658 C CA . LYS A 1 84 ? 25.839 6.609 -23.312 1.00 93.56 84 LYS A CA 1
ATOM 659 C C . LYS A 1 84 ? 25.050 5.484 -23.985 1.00 93.56 84 LYS A C 1
ATOM 661 O O . LYS A 1 84 ? 25.391 5.091 -25.097 1.00 93.56 84 LYS A O 1
ATOM 666 N N . ALA A 1 85 ? 24.001 4.987 -23.333 1.00 90.75 85 ALA A N 1
ATOM 667 C CA . ALA A 1 85 ? 23.083 3.997 -23.890 1.00 90.75 85 ALA A CA 1
ATOM 668 C C . ALA A 1 85 ? 22.019 4.596 -24.835 1.00 90.75 85 ALA A C 1
ATOM 670 O O . ALA A 1 85 ? 21.206 3.853 -25.379 1.00 90.75 85 ALA A O 1
ATOM 671 N N . GLY A 1 86 ? 22.034 5.915 -25.063 1.00 91.50 86 GLY A N 1
ATOM 672 C CA . GLY A 1 86 ? 21.133 6.603 -25.990 1.00 91.50 86 GLY A CA 1
ATOM 673 C C . GLY A 1 86 ? 19.834 7.118 -25.366 1.00 91.50 86 GLY A C 1
ATOM 674 O O . GLY A 1 86 ? 18.957 7.577 -26.098 1.00 91.50 86 GLY A O 1
ATOM 675 N N . TYR A 1 87 ? 19.694 7.076 -24.038 1.00 89.81 87 TYR A N 1
ATOM 676 C CA . TYR A 1 87 ? 18.536 7.642 -23.346 1.00 89.81 87 TYR A CA 1
ATOM 677 C C . TYR A 1 87 ? 18.722 9.132 -23.049 1.00 89.81 87 TYR A C 1
ATOM 679 O O . TYR A 1 87 ? 19.835 9.618 -22.864 1.00 89.81 87 TYR A O 1
ATOM 687 N N . LYS A 1 88 ? 17.608 9.870 -23.001 1.00 84.12 88 LYS A N 1
ATOM 688 C CA . LYS A 1 88 ? 17.597 11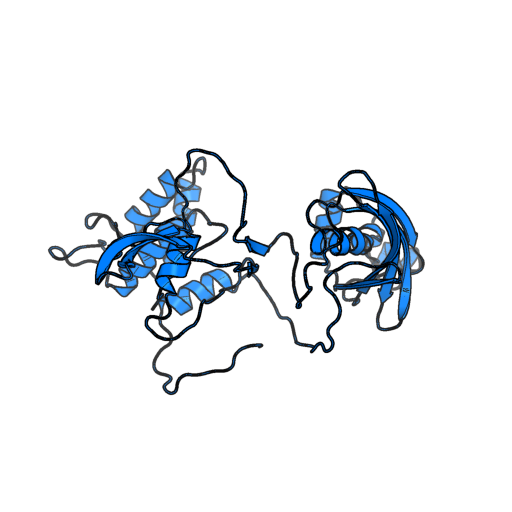.310 -22.678 1.00 84.12 88 LYS A CA 1
ATOM 689 C C . LYS A 1 88 ? 17.638 11.593 -21.173 1.00 84.12 88 LYS A C 1
ATOM 691 O O . LYS A 1 88 ? 17.957 12.710 -20.785 1.00 84.12 88 LYS A O 1
ATOM 696 N N . ASP A 1 89 ? 17.276 10.604 -20.366 1.00 89.44 89 ASP A N 1
ATOM 697 C CA . ASP A 1 89 ? 17.230 10.644 -18.904 1.00 89.44 89 ASP A CA 1
ATOM 698 C C . ASP A 1 89 ? 17.374 9.203 -18.371 1.00 89.44 89 ASP A C 1
ATOM 700 O O . ASP A 1 89 ? 17.521 8.273 -19.172 1.00 89.44 89 ASP A O 1
ATOM 704 N N . THR A 1 90 ? 17.334 8.983 -17.057 1.00 88.31 90 THR A N 1
ATOM 705 C CA . THR A 1 90 ? 17.389 7.640 -16.466 1.00 88.31 90 THR A CA 1
ATOM 706 C C . THR A 1 90 ? 16.038 6.920 -16.608 1.00 88.31 90 THR A C 1
ATOM 708 O O . THR A 1 90 ? 15.049 7.307 -15.975 1.00 88.31 90 THR A O 1
ATOM 711 N N . PRO A 1 91 ? 15.930 5.870 -17.449 1.00 93.38 91 PRO A N 1
ATOM 712 C CA . PRO A 1 91 ? 14.687 5.116 -17.563 1.00 93.38 91 PRO A CA 1
ATOM 713 C C . PRO A 1 91 ? 14.376 4.384 -16.254 1.00 93.38 91 PRO A C 1
ATOM 715 O O . PRO A 1 91 ? 15.280 3.890 -15.582 1.00 93.38 91 PRO A O 1
ATOM 718 N N . ILE A 1 92 ? 13.098 4.233 -15.916 1.00 93.62 92 ILE A N 1
ATOM 719 C CA . ILE A 1 92 ? 12.671 3.402 -14.785 1.00 93.62 92 ILE A CA 1
ATOM 720 C C . ILE A 1 92 ? 12.653 1.912 -15.176 1.00 93.62 92 ILE A C 1
ATOM 722 O O . ILE A 1 92 ? 12.433 1.588 -16.349 1.00 93.62 92 ILE A O 1
ATOM 726 N N . PRO A 1 93 ? 12.844 0.976 -14.225 1.00 96.31 93 PRO A N 1
ATOM 727 C CA . PRO A 1 93 ? 12.780 -0.455 -14.513 1.00 96.31 93 PRO A CA 1
ATOM 728 C C . PRO A 1 93 ? 11.437 -0.842 -15.146 1.00 96.31 93 PRO A C 1
ATOM 730 O O . PRO A 1 93 ? 10.375 -0.637 -14.559 1.00 96.31 93 PRO A O 1
ATOM 733 N N . GLY A 1 94 ? 11.455 -1.452 -16.333 1.00 95.00 94 GLY A N 1
ATOM 734 C CA . GLY A 1 94 ? 10.218 -1.797 -17.047 1.00 95.00 94 GLY A CA 1
ATOM 735 C C . GLY A 1 94 ? 9.299 -2.737 -16.251 1.00 95.00 94 GLY A C 1
ATOM 736 O O . GLY A 1 94 ? 8.076 -2.601 -16.284 1.00 95.00 94 GLY A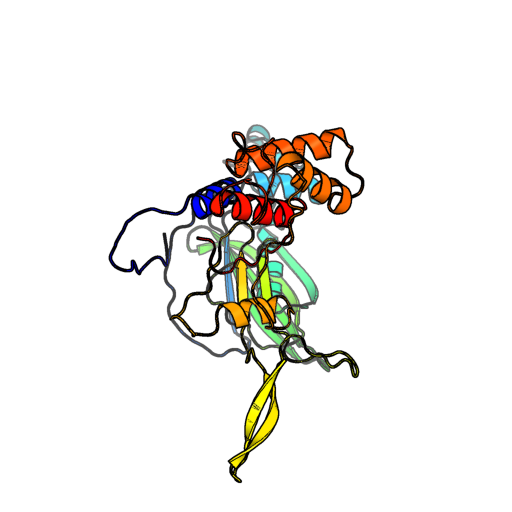 O 1
ATOM 737 N N . LEU A 1 95 ? 9.874 -3.656 -15.471 1.00 96.31 95 LEU A N 1
ATOM 738 C CA . LEU A 1 95 ? 9.120 -4.557 -14.594 1.00 96.31 95 LEU A CA 1
ATOM 739 C C . LEU A 1 95 ? 8.416 -3.823 -13.440 1.00 96.31 95 LEU A C 1
ATOM 741 O O . LEU A 1 95 ? 7.316 -4.222 -13.050 1.00 96.31 95 LEU A O 1
ATOM 745 N N . LEU A 1 96 ? 8.986 -2.717 -12.946 1.00 95.50 96 LEU A N 1
ATOM 746 C CA . LEU A 1 96 ? 8.318 -1.848 -11.974 1.00 95.50 96 LEU A CA 1
ATOM 747 C C . LEU A 1 96 ? 7.061 -1.226 -12.592 1.00 95.50 96 LEU A C 1
ATOM 749 O O . LEU A 1 96 ? 6.011 -1.204 -11.952 1.00 95.50 96 LEU A O 1
ATOM 753 N N . VAL A 1 97 ? 7.119 -0.801 -13.854 1.00 94.38 97 VAL A N 1
ATOM 754 C CA . VAL A 1 97 ? 5.945 -0.273 -14.571 1.00 94.38 97 VAL A CA 1
ATOM 755 C C . VAL A 1 97 ? 4.906 -1.364 -14.818 1.00 94.38 97 VAL A C 1
ATOM 757 O O . VAL A 1 97 ? 3.718 -1.169 -14.557 1.00 94.38 97 VAL A O 1
ATOM 760 N N . ALA A 1 98 ? 5.349 -2.547 -15.249 1.00 95.75 98 ALA A N 1
ATOM 761 C CA . ALA A 1 98 ? 4.481 -3.700 -15.481 1.00 95.75 98 ALA A CA 1
ATOM 762 C C . ALA A 1 98 ? 3.766 -4.191 -14.206 1.00 95.75 98 ALA A C 1
ATOM 764 O O . ALA A 1 98 ? 2.736 -4.860 -14.306 1.00 95.75 98 ALA A O 1
ATOM 765 N N . SER A 1 99 ? 4.240 -3.818 -13.008 1.00 94.19 99 SER A N 1
ATOM 766 C CA . SER A 1 99 ? 3.564 -4.113 -11.734 1.00 94.19 99 SER A CA 1
ATOM 767 C C . SER A 1 99 ? 2.150 -3.513 -11.627 1.00 94.19 99 SER A C 1
ATOM 769 O O . SER A 1 99 ? 1.354 -3.946 -10.787 1.00 94.19 99 SER A O 1
ATOM 771 N N . LEU A 1 100 ? 1.785 -2.567 -12.503 1.00 88.62 100 LEU A N 1
ATOM 772 C CA . LEU A 1 100 ? 0.419 -2.056 -12.612 1.00 88.62 100 LEU A CA 1
ATOM 773 C C . LEU A 1 100 ? -0.592 -3.148 -12.991 1.00 88.62 100 LEU A C 1
ATOM 775 O O . LEU A 1 100 ? -1.706 -3.126 -12.478 1.00 88.62 100 LEU A O 1
ATOM 779 N N . PHE A 1 101 ? -0.228 -4.134 -13.817 1.00 93.88 101 PHE A N 1
ATOM 780 C CA . PHE A 1 101 ? -1.162 -5.185 -14.245 1.00 93.88 101 PHE A CA 1
ATOM 781 C C . PHE A 1 101 ? -1.643 -6.084 -13.092 1.00 93.88 101 PHE A C 1
ATOM 783 O O . PHE A 1 101 ? -2.860 -6.168 -12.880 1.00 93.88 101 PHE A O 1
ATOM 790 N N . PRO A 1 102 ? -0.756 -6.704 -12.282 1.00 86.25 102 PRO A N 1
ATOM 791 C CA . PRO A 1 102 ? -1.186 -7.444 -11.100 1.00 86.25 102 PRO A CA 1
ATOM 792 C C . PRO A 1 102 ? -1.886 -6.554 -10.080 1.00 86.25 102 PRO A C 1
ATOM 794 O O . PRO A 1 102 ? -2.846 -7.008 -9.458 1.00 86.25 102 PRO A O 1
ATOM 797 N N . ARG A 1 103 ? -1.488 -5.281 -9.949 1.00 85.00 103 ARG A N 1
ATOM 798 C CA . ARG A 1 103 ? -2.177 -4.332 -9.070 1.00 85.00 103 ARG A CA 1
ATOM 799 C C . ARG A 1 103 ? -3.624 -4.103 -9.498 1.00 85.00 103 ARG A C 1
ATOM 801 O O . ARG A 1 103 ? -4.507 -4.215 -8.653 1.00 85.00 103 ARG A O 1
ATOM 808 N N . ILE A 1 104 ? -3.876 -3.811 -10.775 1.00 82.75 104 ILE A N 1
ATOM 809 C CA . ILE A 1 104 ? -5.227 -3.612 -11.321 1.00 82.75 104 ILE A CA 1
ATOM 810 C C . ILE A 1 104 ? -6.063 -4.871 -11.073 1.00 82.75 104 ILE A C 1
ATOM 812 O O . ILE A 1 104 ? -7.127 -4.792 -10.465 1.00 82.75 104 ILE A O 1
ATOM 816 N N . ILE A 1 105 ? -5.554 -6.046 -11.451 1.00 82.12 105 ILE A N 1
ATOM 817 C CA . ILE A 1 105 ? -6.293 -7.307 -11.305 1.00 82.12 105 ILE A CA 1
ATOM 818 C C . ILE A 1 105 ? -6.615 -7.601 -9.831 1.00 82.12 105 ILE A C 1
ATOM 820 O O . ILE A 1 105 ? -7.773 -7.848 -9.501 1.00 82.12 105 ILE A O 1
ATOM 824 N N . ALA A 1 106 ? -5.633 -7.528 -8.930 1.00 75.38 106 ALA A N 1
ATOM 825 C CA . ALA A 1 106 ? -5.833 -7.833 -7.511 1.00 75.38 106 ALA A CA 1
ATOM 826 C C . ALA A 1 106 ? -6.754 -6.826 -6.799 1.00 75.38 106 ALA A C 1
ATOM 828 O O . ALA A 1 106 ? -7.494 -7.204 -5.893 1.00 75.38 106 ALA A O 1
ATOM 829 N N . SER A 1 107 ? -6.741 -5.561 -7.231 1.00 70.31 107 SER A N 1
ATOM 830 C CA . SER A 1 107 ? -7.611 -4.500 -6.702 1.00 70.31 107 SER A CA 1
ATOM 831 C C . SER A 1 107 ? -9.092 -4.772 -6.975 1.00 70.31 107 SER A C 1
ATOM 833 O O . SER A 1 107 ? -9.948 -4.499 -6.135 1.00 70.31 107 SER A O 1
ATOM 835 N N . HIS A 1 108 ? -9.403 -5.308 -8.157 1.00 73.44 108 HIS A N 1
ATOM 836 C CA . HIS A 1 108 ? -10.773 -5.644 -8.539 1.00 73.44 108 HIS A CA 1
ATOM 837 C C . HIS A 1 108 ? -11.192 -7.036 -8.060 1.00 73.44 108 HIS A C 1
ATOM 839 O O . HIS A 1 108 ? -12.356 -7.235 -7.709 1.00 73.44 108 HIS A O 1
ATOM 845 N N . PHE A 1 109 ? -10.245 -7.975 -7.997 1.00 77.75 109 PHE A N 1
ATOM 846 C CA . PHE A 1 109 ? -10.483 -9.377 -7.666 1.00 77.75 109 PHE A CA 1
ATOM 847 C C . PHE A 1 109 ? -9.527 -9.848 -6.554 1.00 77.75 109 PHE A C 1
ATOM 849 O O . PHE A 1 109 ? -8.538 -10.534 -6.833 1.00 77.75 109 PHE A O 1
ATOM 856 N N . PRO A 1 110 ? -9.799 -9.508 -5.279 1.00 71.75 110 PRO A N 1
ATOM 857 C CA . PRO A 1 110 ? -9.000 -9.988 -4.156 1.00 71.75 110 PRO A CA 1
ATOM 858 C C . PRO A 1 110 ? -8.922 -11.518 -4.135 1.00 71.75 110 PRO A C 1
ATOM 860 O O . PRO A 1 110 ? -9.932 -12.201 -4.297 1.00 71.75 110 PRO A O 1
ATOM 863 N N . GLY A 1 111 ? -7.718 -12.062 -3.951 1.00 70.56 111 GLY A N 1
ATOM 864 C CA . GLY A 1 111 ? -7.472 -13.507 -4.033 1.00 70.56 111 GLY A CA 1
ATOM 865 C C . GLY A 1 111 ? -7.288 -14.045 -5.458 1.00 70.56 111 GLY A C 1
ATOM 866 O O . GLY A 1 111 ? -7.200 -15.261 -5.634 1.00 70.56 111 GLY A O 1
ATOM 867 N N . ALA A 1 112 ? -7.215 -13.176 -6.474 1.00 78.88 112 ALA A N 1
ATOM 868 C CA . ALA A 1 112 ? -6.800 -13.574 -7.813 1.00 78.88 112 ALA A CA 1
ATOM 869 C C . ALA A 1 112 ? -5.383 -14.167 -7.801 1.00 78.88 112 ALA A C 1
ATOM 871 O O . ALA A 1 112 ? -4.461 -13.615 -7.201 1.00 78.88 112 ALA A O 1
ATOM 872 N N . ILE A 1 113 ? -5.208 -15.284 -8.505 1.00 81.25 113 ILE A N 1
ATOM 873 C CA . ILE A 1 113 ? -3.917 -15.957 -8.656 1.00 81.25 113 ILE A CA 1
ATOM 874 C C . ILE A 1 113 ? -3.356 -15.602 -10.028 1.00 81.25 113 ILE A C 1
ATOM 876 O O . ILE A 1 113 ? -3.958 -15.938 -11.049 1.00 81.25 113 ILE A O 1
ATOM 880 N N . TYR A 1 114 ? -2.203 -14.940 -10.057 1.00 85.94 114 TYR A N 1
ATOM 881 C CA . TYR A 1 114 ? -1.505 -14.596 -11.294 1.00 85.94 114 TYR A CA 1
ATOM 882 C C . TYR A 1 114 ? -0.765 -15.821 -11.839 1.00 85.94 114 TYR A C 1
ATOM 884 O O . TYR A 1 114 ? 0.067 -16.398 -11.146 1.00 85.94 114 TYR A O 1
ATOM 892 N N . VAL A 1 115 ? -1.084 -16.245 -13.063 1.00 91.12 115 VAL A N 1
ATOM 893 C CA . VAL A 1 115 ? -0.574 -17.500 -13.647 1.00 91.12 115 VAL A CA 1
ATOM 894 C C . VAL A 1 115 ? 0.539 -17.248 -14.655 1.00 91.12 115 VAL A C 1
ATOM 896 O O . VAL A 1 115 ? 1.537 -17.961 -14.667 1.00 91.12 115 VAL A O 1
ATOM 899 N N . LYS A 1 116 ? 0.357 -16.267 -15.542 1.00 94.31 116 LYS A N 1
ATOM 900 C CA . LYS A 1 116 ? 1.296 -15.985 -16.632 1.00 94.31 116 LYS A CA 1
ATOM 901 C C . LYS A 1 116 ? 1.278 -14.501 -16.969 1.00 94.31 116 LYS A C 1
ATOM 903 O O . LYS A 1 116 ? 0.206 -13.906 -17.000 1.00 94.31 116 LYS A O 1
ATOM 908 N N . GLN A 1 117 ? 2.447 -13.953 -17.283 1.00 96.44 117 GLN A N 1
ATOM 909 C CA . GLN A 1 117 ? 2.611 -12.631 -17.876 1.00 96.44 117 GLN A CA 1
ATOM 910 C C . GLN A 1 117 ? 3.555 -12.737 -19.077 1.00 96.44 117 GLN A C 1
ATOM 912 O O . GLN A 1 117 ? 4.604 -13.373 -18.979 1.00 96.44 117 GLN A O 1
ATOM 917 N N . THR A 1 118 ? 3.203 -12.103 -20.189 1.00 97.25 118 THR A N 1
ATOM 918 C CA . THR A 1 118 ? 4.132 -11.755 -21.271 1.00 97.25 118 THR A CA 1
ATOM 919 C C . THR A 1 118 ? 4.272 -10.239 -21.327 1.00 97.25 118 THR A C 1
ATOM 921 O O . THR A 1 118 ? 3.321 -9.524 -21.012 1.00 97.25 118 THR A O 1
ATOM 924 N N . LEU A 1 119 ? 5.463 -9.744 -21.662 1.00 97.69 119 LEU A N 1
ATOM 925 C CA . LEU A 1 119 ? 5.759 -8.313 -21.724 1.00 97.69 119 LEU A CA 1
ATOM 926 C C . LEU A 1 119 ? 6.605 -8.012 -22.957 1.00 97.69 119 LEU A C 1
ATOM 928 O O . LEU A 1 119 ? 7.594 -8.691 -23.221 1.00 97.69 119 LEU A O 1
ATOM 932 N N . GLU A 1 120 ? 6.219 -6.963 -23.664 1.00 97.56 120 GLU A N 1
ATOM 933 C CA . GLU A 1 120 ? 6.949 -6.329 -24.751 1.00 97.56 120 GLU A CA 1
ATOM 934 C C . GLU A 1 120 ? 7.234 -4.889 -24.327 1.00 97.56 120 GLU A C 1
ATOM 936 O O . GLU A 1 120 ? 6.313 -4.074 -24.233 1.00 97.56 120 GLU A O 1
ATOM 941 N N . PHE A 1 121 ? 8.499 -4.581 -24.049 1.00 96.31 121 PHE A N 1
ATOM 942 C CA . PHE A 1 121 ? 8.948 -3.223 -23.750 1.00 96.31 121 PHE A CA 1
ATOM 943 C C . PHE A 1 121 ? 9.207 -2.501 -25.070 1.00 96.31 121 PHE A C 1
ATOM 945 O O . PHE A 1 121 ? 10.074 -2.922 -25.834 1.00 96.31 121 PHE A O 1
ATOM 952 N N . ARG A 1 122 ? 8.413 -1.468 -25.362 1.00 94.69 122 ARG A N 1
ATOM 953 C CA . ARG A 1 122 ? 8.453 -0.745 -26.642 1.00 94.69 122 ARG A CA 1
ATOM 954 C C . ARG A 1 122 ? 9.186 0.580 -26.523 1.00 94.69 122 ARG A C 1
ATOM 956 O O . ARG A 1 122 ? 10.014 0.875 -27.368 1.00 94.69 122 ARG A O 1
ATOM 963 N N . GLU A 1 123 ? 8.916 1.320 -25.453 1.00 92.81 123 GLU A N 1
ATOM 964 C CA . GLU A 1 123 ? 9.507 2.632 -25.186 1.00 92.81 123 GLU A CA 1
ATOM 965 C C . GLU A 1 123 ? 9.870 2.755 -23.696 1.00 92.81 123 GLU A C 1
ATOM 967 O O . GLU A 1 123 ? 9.199 2.149 -22.848 1.00 92.81 123 GLU A O 1
ATOM 972 N N . PRO A 1 124 ? 10.925 3.515 -23.348 1.00 92.75 124 PRO A N 1
ATOM 973 C CA . PRO A 1 124 ? 11.298 3.762 -21.963 1.00 92.75 124 PRO A CA 1
ATOM 974 C C . PRO A 1 124 ? 10.299 4.700 -21.276 1.00 92.75 124 PRO A C 1
ATOM 976 O O . PRO A 1 124 ? 9.702 5.583 -21.891 1.00 92.75 124 PRO A O 1
ATOM 979 N N . VAL A 1 125 ? 10.167 4.531 -19.964 1.00 91.56 125 VAL A N 1
ATOM 980 C CA . VAL A 1 125 ? 9.408 5.434 -19.094 1.00 91.56 125 VAL A CA 1
ATOM 981 C C . VAL A 1 125 ? 10.388 6.134 -18.161 1.00 91.56 125 VAL A C 1
ATOM 983 O O . VAL A 1 125 ? 11.364 5.522 -17.728 1.00 91.56 125 VAL A O 1
ATOM 986 N N . PHE A 1 126 ? 10.129 7.394 -17.836 1.00 87.62 126 PHE A N 1
ATOM 987 C CA . PHE A 1 126 ? 10.964 8.216 -16.966 1.00 87.62 126 PHE A CA 1
ATOM 988 C C . PHE A 1 126 ? 10.212 8.631 -15.697 1.00 87.62 126 PHE A C 1
ATOM 990 O O . PHE A 1 126 ? 8.983 8.551 -15.607 1.00 87.62 126 PHE A O 1
ATOM 997 N N . VAL A 1 127 ? 10.958 9.060 -14.680 1.00 80.00 127 VAL A N 1
ATOM 998 C CA . VAL A 1 127 ? 10.376 9.589 -13.440 1.00 80.00 127 VAL A CA 1
ATOM 999 C C . VAL A 1 127 ? 9.534 10.827 -13.757 1.00 80.00 127 VAL A C 1
ATOM 1001 O O . VAL A 1 127 ? 9.969 11.717 -14.480 1.00 80.00 127 VAL A O 1
ATOM 1004 N N . GLY A 1 128 ? 8.330 10.898 -13.188 1.00 76.00 128 GLY A N 1
ATOM 1005 C CA . GLY A 1 128 ? 7.393 11.997 -13.442 1.00 76.00 128 GLY A CA 1
ATOM 1006 C C . GLY A 1 128 ? 6.431 11.776 -14.614 1.00 76.00 128 GLY A C 1
ATOM 1007 O O . GLY A 1 128 ? 5.443 12.504 -14.696 1.00 76.00 128 GLY A O 1
ATOM 1008 N N . ASP A 1 129 ? 6.652 10.757 -15.449 1.00 79.19 129 ASP A N 1
ATOM 1009 C CA . ASP A 1 129 ? 5.708 10.376 -16.504 1.00 79.19 129 ASP A CA 1
ATOM 1010 C C . ASP A 1 129 ? 4.390 9.862 -15.905 1.00 79.19 129 ASP A C 1
ATOM 1012 O O . ASP A 1 129 ? 4.399 9.042 -14.979 1.00 79.19 129 ASP A O 1
ATOM 1016 N N . ASP A 1 130 ? 3.250 10.301 -16.451 1.00 79.62 130 ASP A N 1
ATOM 1017 C CA . ASP A 1 130 ? 1.944 9.729 -16.110 1.00 79.62 130 ASP A CA 1
ATOM 1018 C C . ASP A 1 130 ? 1.681 8.492 -16.971 1.00 79.62 130 ASP A C 1
ATOM 1020 O O . ASP A 1 130 ? 1.501 8.567 -18.192 1.00 79.62 130 ASP A O 1
ATOM 1024 N N . VAL A 1 131 ? 1.692 7.330 -16.319 1.00 85.06 131 VAL A N 1
ATOM 1025 C CA . VAL A 1 131 ? 1.515 6.036 -16.969 1.00 85.06 131 VAL A CA 1
ATOM 1026 C C . VAL A 1 131 ? 0.138 5.477 -16.657 1.00 85.06 131 VAL A C 1
ATOM 1028 O O . VAL A 1 131 ? -0.193 5.197 -15.504 1.00 85.06 131 VAL A O 1
ATOM 1031 N N . VAL A 1 132 ? -0.636 5.211 -17.704 1.00 85.88 132 VAL A N 1
ATOM 1032 C CA . VAL A 1 132 ? -1.928 4.529 -17.614 1.00 85.88 132 VAL A CA 1
ATOM 1033 C C . VAL A 1 132 ? -1.740 3.054 -17.942 1.00 85.88 132 VAL A C 1
ATOM 1035 O O . VAL A 1 132 ? -1.481 2.697 -19.089 1.00 85.88 132 VAL A O 1
ATOM 1038 N N . GLY A 1 133 ? -1.893 2.192 -16.940 1.00 89.06 133 GLY A N 1
ATOM 1039 C CA . GLY A 1 133 ? -2.008 0.749 -17.124 1.00 89.06 133 GLY A CA 1
ATOM 1040 C C . GLY A 1 133 ? -3.450 0.356 -17.437 1.00 89.06 133 GLY A C 1
ATOM 1041 O O . GLY A 1 133 ? -4.379 0.803 -16.765 1.00 89.06 133 GLY A O 1
ATOM 1042 N N . GLU A 1 134 ? -3.639 -0.500 -18.433 1.00 91.44 134 GLU A N 1
ATOM 1043 C CA . GLU A 1 134 ? -4.930 -1.034 -18.857 1.00 91.44 134 GLU A CA 1
ATOM 1044 C C . GLU A 1 134 ? -4.874 -2.560 -18.918 1.00 91.44 134 GLU A C 1
ATOM 1046 O O . GLU A 1 134 ? -3.899 -3.148 -19.391 1.00 91.44 134 GLU A O 1
ATOM 1051 N N . VAL A 1 135 ? -5.940 -3.195 -18.443 1.00 93.56 135 VAL A N 1
ATOM 1052 C CA . VAL A 1 135 ? -6.130 -4.641 -18.447 1.00 93.56 135 VAL A CA 1
ATOM 1053 C C . VAL A 1 135 ? -7.502 -4.923 -19.053 1.00 93.56 135 VAL A C 1
ATOM 1055 O O . VAL A 1 135 ? -8.529 -4.646 -18.433 1.00 93.56 135 VAL A O 1
ATOM 1058 N N . GLN A 1 136 ? -7.524 -5.452 -20.274 1.00 94.19 136 GLN A N 1
ATOM 1059 C CA . GLN A 1 136 ? -8.747 -5.785 -21.001 1.00 94.19 136 GLN A CA 1
ATOM 1060 C C . GLN A 1 136 ? -9.016 -7.285 -20.940 1.00 94.19 136 GLN A C 1
ATOM 1062 O O . GLN A 1 136 ? -8.150 -8.074 -21.301 1.00 94.19 136 GLN A O 1
ATOM 1067 N N . ALA A 1 137 ? -10.208 -7.703 -20.514 1.00 93.38 137 ALA A N 1
ATOM 1068 C CA . ALA A 1 137 ? -10.571 -9.118 -20.473 1.00 93.38 137 ALA A CA 1
ATOM 1069 C C . ALA A 1 137 ? -10.822 -9.658 -21.891 1.00 93.38 137 ALA A C 1
ATOM 1071 O O . ALA A 1 137 ? -11.813 -9.313 -22.523 1.00 93.38 137 ALA A O 1
ATOM 1072 N N . ASN A 1 138 ? -9.964 -10.547 -22.390 1.00 91.69 138 ASN A N 1
ATOM 1073 C CA . ASN A 1 138 ? -10.100 -11.123 -23.734 1.00 91.69 138 ASN A CA 1
ATOM 1074 C C . ASN A 1 138 ? -10.959 -12.387 -23.736 1.00 91.69 138 ASN A C 1
ATOM 1076 O O . ASN A 1 138 ? -11.779 -12.600 -24.623 1.00 91.69 138 ASN A O 1
ATOM 1080 N N . SER A 1 139 ? -10.750 -13.263 -22.754 1.00 93.69 139 SER A N 1
ATOM 1081 C CA . SER A 1 139 ? -11.486 -14.525 -22.658 1.00 93.69 139 SER A CA 1
ATOM 1082 C C . SER A 1 139 ? -11.649 -14.947 -21.209 1.00 93.69 139 SER A C 1
ATOM 1084 O O . SER A 1 139 ? -10.726 -14.792 -20.410 1.00 93.69 139 SER A O 1
ATOM 1086 N N . ILE A 1 140 ? -12.817 -15.499 -20.889 1.00 94.31 140 ILE A N 1
ATOM 1087 C CA . ILE A 1 140 ? -13.166 -16.005 -19.563 1.00 94.31 140 ILE A CA 1
ATOM 1088 C C . ILE A 1 140 ? -13.557 -17.470 -19.726 1.00 94.31 140 ILE A C 1
ATOM 1090 O O . ILE A 1 140 ? -14.492 -17.795 -20.455 1.00 94.31 140 ILE A O 1
ATOM 1094 N N . ARG A 1 141 ? -12.842 -18.362 -19.043 1.00 93.44 141 ARG A N 1
ATOM 1095 C CA . ARG A 1 141 ? -13.132 -19.794 -18.989 1.00 93.44 141 ARG A CA 1
ATOM 1096 C C . ARG A 1 141 ? -13.525 -20.169 -17.568 1.00 93.44 141 ARG A C 1
ATOM 1098 O O . ARG A 1 141 ? -12.721 -20.043 -16.645 1.00 93.44 141 ARG A O 1
ATOM 1105 N N . GLN A 1 142 ? -14.743 -20.670 -17.400 1.00 90.38 142 GLN A N 1
ATOM 1106 C CA . GLN A 1 142 ? -15.199 -21.189 -16.117 1.00 90.38 142 GLN A CA 1
ATOM 1107 C C . GLN A 1 142 ? -14.437 -22.478 -15.759 1.00 90.38 142 GLN A C 1
ATOM 1109 O O . GLN A 1 142 ? -14.308 -23.400 -16.566 1.00 90.38 142 GLN A O 1
ATOM 1114 N N . LEU A 1 143 ? -13.906 -22.507 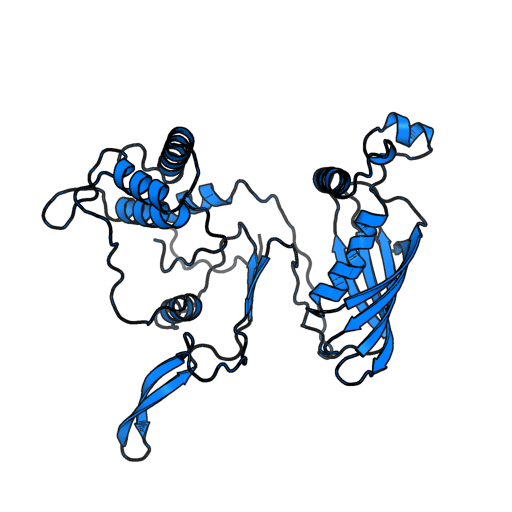-14.541 1.00 80.62 143 LEU A N 1
ATOM 1115 C CA . LEU A 1 143 ? -13.436 -23.697 -13.836 1.00 80.62 143 LEU A CA 1
ATOM 1116 C C . LEU A 1 143 ? -14.528 -24.107 -12.830 1.00 80.62 143 LEU A C 1
ATOM 1118 O O . LEU A 1 143 ? -15.592 -23.500 -12.807 1.00 80.62 143 LEU A O 1
ATOM 1122 N N . LYS A 1 144 ? -14.292 -25.120 -11.987 1.00 84.62 144 LYS A N 1
ATOM 1123 C CA . LYS A 1 144 ? -15.302 -25.611 -11.025 1.00 84.62 144 LYS A CA 1
ATOM 1124 C C . LYS A 1 144 ? -15.968 -24.478 -10.223 1.00 84.62 144 LYS A C 1
ATOM 1126 O O . LYS A 1 144 ? -17.167 -24.262 -10.340 1.00 84.62 144 LYS A O 1
ATOM 1131 N N . ASP A 1 145 ? -15.172 -23.758 -9.443 1.00 80.38 145 ASP A N 1
ATOM 1132 C CA . ASP A 1 145 ? -15.577 -22.708 -8.500 1.00 80.38 145 ASP A CA 1
ATOM 1133 C C . ASP A 1 145 ? -14.877 -21.362 -8.775 1.00 80.38 145 ASP A C 1
ATOM 1135 O O . ASP A 1 145 ? -14.999 -20.422 -7.996 1.00 80.38 145 ASP A O 1
ATOM 1139 N N . LYS A 1 146 ? -14.109 -21.272 -9.868 1.00 84.31 146 LYS A N 1
ATOM 1140 C CA . LYS A 1 146 ? -13.240 -20.135 -10.212 1.00 84.31 146 LYS A CA 1
ATOM 1141 C C . LYS A 1 146 ? -13.297 -19.835 -11.705 1.00 84.31 146 LYS A C 1
ATOM 1143 O O . LYS A 1 146 ? -13.849 -20.607 -12.487 1.00 84.31 146 LYS A O 1
ATOM 1148 N N . PHE A 1 147 ? -12.655 -18.752 -12.124 1.00 89.12 147 PHE A N 1
ATOM 1149 C CA . PHE A 1 147 ? -12.632 -18.311 -13.515 1.00 89.12 147 PHE A CA 1
ATOM 1150 C C . PHE A 1 147 ? -11.200 -18.090 -13.978 1.00 89.12 147 PHE A C 1
ATOM 1152 O O . PHE A 1 147 ? -10.480 -17.286 -13.402 1.00 89.12 147 PHE A O 1
ATOM 1159 N N . MET A 1 148 ? -10.775 -18.782 -15.029 1.00 92.75 148 MET A N 1
ATOM 1160 C CA . MET A 1 148 ? -9.515 -18.478 -15.697 1.00 92.75 148 MET A CA 1
ATOM 1161 C C . MET A 1 148 ? -9.761 -17.380 -16.725 1.00 92.75 148 MET A C 1
ATOM 1163 O O . MET A 1 148 ? -10.525 -17.577 -17.669 1.00 92.75 148 MET A O 1
ATOM 1167 N N . VAL A 1 149 ? -9.113 -16.235 -16.545 1.00 94.69 149 VAL A N 1
ATOM 1168 C CA . VAL A 1 149 ? -9.278 -15.066 -17.407 1.00 94.69 149 VAL A CA 1
ATOM 1169 C C . VAL A 1 149 ? -7.954 -14.730 -18.072 1.00 94.69 149 VAL A C 1
ATOM 1171 O O . VAL A 1 149 ? -6.915 -14.650 -17.412 1.00 94.69 149 VAL A O 1
ATOM 1174 N N . LYS A 1 150 ? -7.997 -14.548 -19.393 1.00 97.31 150 LYS A N 1
ATOM 1175 C CA . LYS A 1 150 ? -6.892 -13.970 -20.158 1.00 97.31 150 LYS A CA 1
ATOM 1176 C C . LYS A 1 150 ? -7.167 -12.499 -20.385 1.00 97.31 150 LYS A C 1
ATOM 1178 O O . LYS A 1 150 ? -8.264 -12.153 -20.829 1.00 97.31 150 LYS A O 1
ATOM 1183 N N . PHE A 1 151 ? -6.163 -11.676 -20.147 1.00 97.12 151 PHE A N 1
ATOM 1184 C CA . PHE A 1 151 ? -6.226 -10.245 -20.338 1.00 97.12 151 PHE A CA 1
ATOM 1185 C C . PHE A 1 151 ? -5.189 -9.777 -21.355 1.00 97.12 151 PHE A C 1
ATOM 1187 O O . PHE A 1 151 ? -4.044 -10.224 -21.302 1.00 97.12 151 PHE A O 1
ATOM 1194 N N . ALA A 1 152 ? -5.564 -8.846 -22.229 1.00 97.44 152 ALA A N 1
ATOM 1195 C CA . ALA A 1 152 ? -4.593 -7.983 -22.890 1.00 97.44 152 ALA A CA 1
ATOM 1196 C C . ALA A 1 152 ? -4.146 -6.904 -21.899 1.00 97.44 152 ALA A C 1
ATOM 1198 O O . ALA A 1 152 ? -4.978 -6.298 -21.222 1.00 97.44 152 ALA A O 1
ATOM 1199 N N . THR A 1 153 ? -2.841 -6.675 -21.801 1.00 97.25 153 THR A N 1
ATOM 1200 C CA . THR A 1 153 ? -2.249 -5.708 -20.873 1.00 97.25 153 THR A CA 1
ATOM 1201 C C . THR A 1 153 ? -1.465 -4.656 -21.636 1.00 97.25 153 THR A C 1
ATOM 1203 O O . THR A 1 153 ? -0.585 -5.000 -22.426 1.00 97.25 153 THR A O 1
ATOM 1206 N N . THR A 1 154 ? -1.754 -3.380 -21.395 1.00 96.69 154 THR A N 1
ATOM 1207 C CA . THR A 1 154 ? -1.044 -2.270 -22.044 1.00 96.69 154 THR A CA 1
ATOM 1208 C C . THR A 1 154 ? -0.761 -1.144 -21.064 1.00 96.69 154 THR A C 1
ATOM 1210 O O . THR A 1 154 ? -1.666 -0.745 -20.341 1.00 96.69 154 THR A O 1
ATOM 1213 N N . CYS A 1 155 ? 0.447 -0.586 -21.076 1.00 95.38 155 CYS A N 1
ATOM 1214 C CA . CYS A 1 155 ? 0.750 0.695 -20.437 1.00 95.38 155 CYS A CA 1
ATOM 1215 C C . CYS A 1 155 ? 0.913 1.778 -21.502 1.00 95.38 155 CYS A C 1
ATOM 1217 O O . CYS A 1 155 ? 1.529 1.525 -22.543 1.00 95.38 155 CYS A O 1
ATOM 1219 N N . ARG A 1 156 ? 0.394 2.980 -21.234 1.00 90.06 156 ARG A N 1
ATOM 1220 C CA . ARG A 1 156 ? 0.522 4.147 -22.114 1.00 90.06 156 ARG A CA 1
ATOM 1221 C C . ARG A 1 156 ? 1.023 5.385 -21.378 1.00 90.06 156 ARG A C 1
ATOM 1223 O O . ARG A 1 156 ? 0.678 5.554 -20.212 1.00 90.06 156 ARG A O 1
ATOM 1230 N N . LYS A 1 157 ? 1.769 6.247 -22.075 1.00 85.62 157 LYS A N 1
ATOM 1231 C CA . LYS A 1 157 ? 2.206 7.574 -21.601 1.00 85.62 157 LYS A CA 1
ATOM 1232 C C . LYS A 1 157 ? 1.373 8.692 -22.247 1.00 85.62 157 LYS A C 1
ATOM 1234 O O . LYS A 1 157 ? 0.949 8.541 -23.396 1.00 85.62 157 LYS A O 1
ATOM 1239 N N . ASP A 1 158 ? 1.119 9.773 -21.498 1.00 63.19 158 ASP A N 1
ATOM 1240 C CA . ASP A 1 158 ? 0.656 11.102 -21.957 1.00 63.19 158 ASP A CA 1
ATOM 1241 C C . ASP A 1 158 ? -0.310 11.108 -23.163 1.00 63.19 158 ASP A C 1
ATOM 1243 O O . ASP A 1 158 ? -0.130 11.826 -24.145 1.00 63.19 158 ASP A O 1
ATOM 1247 N N . GLY A 1 159 ? -1.377 10.307 -23.093 1.00 61.56 159 GLY A N 1
ATOM 1248 C CA . GLY A 1 159 ? -2.489 10.386 -24.043 1.00 61.56 159 GLY A CA 1
ATOM 1249 C C . GLY A 1 159 ? -2.431 9.476 -25.276 1.00 61.56 159 GLY A C 1
ATOM 1250 O O . GLY A 1 159 ? -3.328 9.594 -26.110 1.00 61.56 159 GLY A O 1
ATOM 1251 N N . GLY A 1 160 ? -1.496 8.517 -25.395 1.00 67.94 160 GLY A N 1
ATOM 1252 C CA . GLY A 1 160 ? -1.713 7.435 -26.372 1.00 67.94 160 GLY A CA 1
ATOM 1253 C C . GLY A 1 160 ? -0.596 6.437 -26.672 1.00 67.94 160 GLY A C 1
ATOM 1254 O O . GLY A 1 160 ? -0.912 5.340 -27.140 1.00 67.94 160 GLY A O 1
ATOM 1255 N N . GLU A 1 161 ? 0.672 6.752 -26.428 1.00 82.88 161 GLU A N 1
ATOM 1256 C CA . GLU A 1 161 ? 1.779 5.899 -26.883 1.00 82.88 161 GLU A CA 1
ATOM 1257 C C . GLU A 1 161 ? 1.925 4.645 -26.015 1.00 82.88 161 GLU A C 1
ATOM 1259 O O . GLU A 1 161 ? 1.930 4.741 -24.791 1.00 82.88 161 GLU A O 1
ATOM 1264 N N . VAL A 1 162 ? 2.000 3.458 -26.633 1.00 90.75 162 VAL A N 1
ATOM 1265 C CA . VAL A 1 162 ? 2.122 2.181 -25.907 1.00 90.75 162 VAL A CA 1
ATOM 1266 C C . VAL A 1 162 ? 3.577 1.951 -25.531 1.00 90.75 162 VAL A C 1
ATOM 1268 O O . VAL A 1 162 ? 4.385 1.617 -26.392 1.00 90.75 162 VAL A O 1
ATOM 1271 N N . VAL A 1 163 ? 3.876 2.046 -24.238 1.00 95.00 163 VAL A N 1
ATOM 1272 C CA . VAL A 1 163 ? 5.229 1.832 -23.700 1.00 95.00 163 VAL A CA 1
ATOM 1273 C C . VAL A 1 163 ? 5.479 0.363 -23.357 1.00 95.00 163 VAL A C 1
ATOM 1275 O O . VAL A 1 163 ? 6.575 -0.154 -23.564 1.00 95.00 163 VAL A O 1
ATOM 1278 N N . ILE A 1 164 ? 4.445 -0.342 -22.883 1.00 97.38 164 ILE A N 1
ATOM 1279 C CA . ILE A 1 164 ? 4.494 -1.777 -22.572 1.00 97.38 164 ILE A CA 1
ATOM 1280 C C . ILE A 1 164 ? 3.239 -2.440 -23.124 1.00 97.38 164 ILE A C 1
ATOM 1282 O O . ILE A 1 164 ? 2.129 -1.988 -22.848 1.00 97.38 164 ILE A O 1
ATOM 1286 N N . GLY A 1 165 ? 3.411 -3.522 -23.877 1.00 96.44 165 GLY A N 1
ATOM 1287 C CA . GLY A 1 165 ? 2.327 -4.398 -24.324 1.00 96.44 165 GLY A CA 1
ATOM 1288 C C . GLY A 1 165 ? 2.498 -5.814 -23.787 1.00 96.44 165 GLY A C 1
ATOM 1289 O O . GLY A 1 165 ? 3.582 -6.191 -23.349 1.00 96.44 165 GLY A O 1
ATOM 1290 N N . GLY A 1 166 ? 1.438 -6.615 -23.814 1.00 96.75 166 GLY A N 1
ATOM 1291 C CA . GLY A 1 166 ? 1.530 -8.026 -23.464 1.00 96.75 166 GLY A CA 1
ATOM 1292 C C . GLY A 1 166 ? 0.195 -8.664 -23.121 1.00 96.75 166 GLY A C 1
ATOM 1293 O O . GLY A 1 166 ? -0.875 -8.102 -23.365 1.00 96.75 166 GLY A O 1
ATOM 1294 N N . GLU A 1 167 ? 0.276 -9.845 -22.520 1.00 97.50 167 GLU A N 1
ATOM 1295 C CA . GLU A 1 167 ? -0.876 -10.603 -22.054 1.00 97.50 167 GLU A CA 1
ATOM 1296 C C . GLU A 1 167 ? -0.665 -11.098 -20.623 1.00 97.50 167 GLU A C 1
ATOM 1298 O O . GLU A 1 167 ? 0.413 -11.566 -20.248 1.00 97.50 167 GLU A O 1
ATOM 1303 N N . ALA A 1 168 ? -1.739 -11.077 -19.840 1.00 96.81 168 ALA A N 1
ATOM 1304 C CA . ALA A 1 168 ? -1.797 -11.673 -18.517 1.00 96.81 168 ALA A CA 1
ATOM 1305 C C . ALA A 1 168 ? -2.796 -12.828 -18.487 1.00 96.81 168 ALA A C 1
ATOM 1307 O O . ALA A 1 168 ? -3.839 -12.801 -19.135 1.00 96.81 168 ALA A O 1
ATOM 1308 N N . THR A 1 169 ? -2.516 -13.855 -17.695 1.00 95.50 169 THR A N 1
ATOM 1309 C CA . THR A 1 169 ? -3.496 -14.884 -17.336 1.00 95.50 169 THR A CA 1
ATOM 1310 C C . THR A 1 169 ? -3.612 -14.930 -15.826 1.00 95.50 169 THR A C 1
ATOM 1312 O O . THR A 1 169 ? -2.604 -15.103 -15.141 1.00 95.50 169 THR A O 1
ATOM 1315 N N . ALA A 1 170 ? -4.834 -14.820 -15.311 1.00 90.88 170 ALA A N 1
ATOM 1316 C CA . ALA A 1 170 ? -5.112 -14.938 -13.887 1.00 90.88 170 ALA A CA 1
ATOM 1317 C C . ALA A 1 170 ? -6.323 -15.840 -13.627 1.00 90.88 170 ALA A C 1
ATOM 1319 O O . ALA A 1 170 ? -7.223 -15.963 -14.458 1.00 90.88 170 ALA A O 1
ATOM 1320 N N . ILE A 1 171 ? -6.344 -16.477 -12.459 1.00 84.38 171 ILE A N 1
ATOM 1321 C CA . ILE A 1 171 ? -7.495 -17.221 -11.952 1.00 84.38 171 ILE A CA 1
ATOM 1322 C C . ILE A 1 171 ? -8.205 -16.336 -10.934 1.00 84.38 171 ILE A C 1
ATOM 1324 O O . ILE A 1 171 ? -7.635 -16.011 -9.895 1.00 84.38 171 ILE A O 1
ATOM 1328 N N . LEU A 1 172 ? -9.444 -15.959 -11.228 1.00 84.12 172 LEU A N 1
ATOM 1329 C CA . LEU A 1 172 ? -10.285 -15.119 -10.385 1.00 84.12 172 LEU A CA 1
ATOM 1330 C C . LEU A 1 172 ? -11.232 -15.986 -9.540 1.00 84.12 172 LEU A C 1
ATOM 1332 O O . LEU A 1 172 ? -11.795 -16.954 -10.063 1.00 84.12 172 LEU A O 1
ATOM 1336 N N . PRO A 1 173 ? -11.462 -15.642 -8.261 1.00 71.81 173 PRO A N 1
ATOM 1337 C CA . PRO A 1 173 ? -12.438 -16.340 -7.422 1.00 71.81 173 PRO A CA 1
ATOM 1338 C C . PRO A 1 173 ? -13.889 -16.003 -7.798 1.00 71.81 173 PRO A C 1
ATOM 1340 O O . PRO A 1 173 ? -14.779 -16.823 -7.612 1.00 71.81 173 PRO A O 1
ATOM 1343 N N . ALA A 1 174 ? -14.135 -14.813 -8.352 1.00 77.56 174 ALA A N 1
ATOM 1344 C CA . ALA A 1 174 ? -15.442 -14.366 -8.822 1.00 77.56 174 ALA A CA 1
ATOM 1345 C C . ALA A 1 174 ? -15.282 -13.369 -9.978 1.00 77.56 174 ALA A C 1
ATOM 1347 O O . ALA A 1 174 ? -14.229 -12.753 -10.129 1.00 77.56 174 ALA A O 1
ATOM 1348 N N . LEU A 1 175 ? -16.341 -13.195 -10.774 1.00 75.12 175 LEU A N 1
ATOM 1349 C CA . LEU A 1 175 ? -16.398 -12.194 -11.849 1.00 75.12 175 LEU A CA 1
ATOM 1350 C C . LEU A 1 175 ? -17.026 -10.871 -11.406 1.00 75.12 175 LEU A C 1
ATOM 1352 O O . LEU A 1 175 ? -17.088 -9.941 -12.203 1.00 75.12 175 LEU A O 1
ATOM 1356 N N . ALA A 1 176 ? -17.515 -10.775 -10.167 1.00 70.81 176 ALA A N 1
ATOM 1357 C CA . ALA A 1 176 ? -18.048 -9.525 -9.650 1.00 70.81 176 ALA A CA 1
ATOM 1358 C C . ALA A 1 176 ? -16.925 -8.479 -9.607 1.00 70.81 176 ALA A C 1
ATOM 1360 O O . ALA A 1 176 ? -15.942 -8.646 -8.886 1.00 70.81 176 ALA A O 1
ATOM 1361 N N . VAL A 1 177 ? -17.060 -7.425 -10.410 1.00 57.88 177 VAL A N 1
ATOM 1362 C CA . VAL A 1 177 ? -16.140 -6.292 -10.408 1.00 57.88 177 VAL A CA 1
ATOM 1363 C C . VAL A 1 177 ? -16.499 -5.462 -9.193 1.00 57.88 177 VAL A C 1
ATOM 1365 O O . VAL A 1 177 ? -17.547 -4.816 -9.160 1.00 57.88 177 VAL A O 1
ATOM 1368 N N . ASN A 1 178 ? -15.633 -5.482 -8.184 1.00 53.31 178 ASN A N 1
ATOM 1369 C CA . ASN A 1 178 ? -15.765 -4.549 -7.078 1.00 53.31 178 ASN A CA 1
ATOM 1370 C C . ASN A 1 178 ? -15.639 -3.133 -7.653 1.00 53.31 178 ASN A C 1
ATOM 1372 O O . ASN A 1 178 ? -14.635 -2.807 -8.295 1.00 53.31 178 ASN A O 1
ATOM 1376 N N . GLY A 1 179 ? -16.711 -2.347 -7.507 1.00 41.66 179 GLY A N 1
ATOM 1377 C CA . GLY A 1 179 ? -16.844 -1.031 -8.117 1.00 41.66 179 GLY A CA 1
ATOM 1378 C C . GLY A 1 179 ? -15.652 -0.152 -7.768 1.00 41.66 179 GLY A C 1
ATOM 1379 O O . GLY A 1 179 ? -15.434 0.181 -6.605 1.00 41.66 179 GLY A O 1
ATOM 1380 N N . VAL A 1 180 ? -14.887 0.238 -8.787 1.00 36.62 180 VAL A N 1
ATOM 1381 C CA . VAL A 1 180 ? -13.846 1.254 -8.651 1.00 36.62 180 VAL A CA 1
ATOM 1382 C C . VAL A 1 180 ? -14.514 2.618 -8.686 1.00 36.62 180 VAL A C 1
ATOM 1384 O O . VAL A 1 180 ? -14.603 3.290 -9.706 1.00 36.62 180 VAL A O 1
ATOM 1387 N N . GLY A 1 181 ? -15.010 3.023 -7.521 1.00 29.50 181 GLY A N 1
ATOM 1388 C CA . GLY A 1 181 ? -15.095 4.429 -7.168 1.00 29.50 181 GLY A CA 1
ATOM 1389 C C . GLY A 1 181 ? -13.716 4.869 -6.689 1.00 29.50 181 GLY A C 1
ATOM 1390 O O . GLY A 1 181 ? -13.356 4.585 -5.557 1.00 29.50 181 GLY A O 1
ATOM 1391 N N . GLN A 1 182 ? -12.944 5.476 -7.594 1.00 30.86 182 GLN A N 1
ATOM 1392 C CA . GLN A 1 182 ? -11.743 6.291 -7.365 1.00 30.86 182 GLN A CA 1
ATOM 1393 C C . GLN A 1 182 ? -10.959 6.062 -6.054 1.00 30.86 182 GLN A C 1
ATOM 1395 O O . GLN A 1 182 ? -11.287 6.616 -5.009 1.00 30.86 182 GLN A O 1
ATOM 1400 N N . GLY A 1 183 ? -9.805 5.401 -6.176 1.00 30.03 183 GLY A N 1
ATOM 1401 C CA . GLY A 1 183 ? -8.679 5.631 -5.274 1.00 30.03 183 GLY A CA 1
ATOM 1402 C C . GLY A 1 183 ? -8.177 4.413 -4.501 1.00 30.03 183 GLY A C 1
ATOM 1403 O O . GLY A 1 183 ? -8.845 3.884 -3.626 1.00 30.03 183 GLY A O 1
ATOM 1404 N N . PHE A 1 184 ? -6.904 4.104 -4.745 1.00 32.09 184 PHE A N 1
ATOM 1405 C CA . PHE A 1 184 ? -5.980 3.520 -3.775 1.00 32.09 184 PHE A CA 1
ATOM 1406 C C . PHE A 1 184 ? -6.227 2.069 -3.312 1.00 32.09 184 PHE A C 1
ATOM 1408 O O . PHE A 1 184 ? -6.810 1.802 -2.267 1.00 32.09 184 PHE A O 1
ATOM 1415 N N . TYR A 1 185 ? -5.542 1.140 -3.978 1.00 29.78 185 TYR A N 1
ATOM 1416 C CA . TYR A 1 185 ? -4.873 0.036 -3.283 1.00 29.78 185 TYR A CA 1
ATOM 1417 C C . TYR A 1 185 ? -3.373 0.314 -3.336 1.00 29.78 185 TYR A C 1
ATOM 1419 O O . TYR A 1 185 ? -2.645 -0.203 -4.183 1.00 29.78 185 TYR A O 1
ATOM 1427 N N . SER A 1 186 ? -2.911 1.277 -2.535 1.00 32.44 186 SER A N 1
ATOM 1428 C CA . SER A 1 186 ? -1.557 1.153 -1.993 1.00 32.44 186 SER A CA 1
ATOM 1429 C C . SER A 1 186 ? -1.630 0.083 -0.902 1.00 32.44 186 SER A C 1
ATOM 1431 O O . SER A 1 186 ? -2.654 -0.013 -0.225 1.00 32.44 186 SER A O 1
ATOM 1433 N N . LEU A 1 187 ? -0.553 -0.675 -0.688 1.00 31.09 187 LEU A N 1
ATOM 1434 C CA . LEU A 1 187 ? -0.367 -1.518 0.508 1.00 31.09 187 LEU A CA 1
ATOM 1435 C C . LEU A 1 187 ? -0.481 -0.707 1.822 1.00 31.09 187 LEU A C 1
ATOM 1437 O O . LEU A 1 187 ? -0.506 -1.265 2.913 1.00 31.09 187 LEU A O 1
ATOM 1441 N N . ASP A 1 188 ? -0.599 0.615 1.704 1.00 34.22 188 ASP A N 1
ATOM 1442 C CA . ASP A 1 188 ? -0.845 1.584 2.759 1.00 34.22 188 ASP A CA 1
ATOM 1443 C C . ASP A 1 188 ? -2.329 1.831 3.087 1.00 34.22 188 ASP A C 1
ATOM 1445 O O . ASP A 1 188 ? -2.624 2.790 3.780 1.00 34.22 188 ASP A O 1
ATOM 1449 N N . ASN A 1 189 ? -3.302 1.047 2.626 1.00 34.81 189 ASN A N 1
ATOM 1450 C CA . ASN A 1 189 ? -4.709 1.313 2.962 1.00 34.81 189 ASN A CA 1
ATOM 1451 C C . ASN A 1 189 ? -5.297 0.293 3.932 1.00 34.81 189 ASN A C 1
ATOM 1453 O O . ASN A 1 189 ? -5.132 -0.912 3.764 1.00 34.81 189 ASN A O 1
ATOM 1457 N N . ILE A 1 190 ? -6.042 0.786 4.925 1.00 40.84 190 ILE A N 1
ATOM 1458 C CA . ILE A 1 190 ? -6.814 -0.057 5.834 1.00 40.84 190 ILE A CA 1
ATOM 1459 C C . ILE A 1 190 ? -8.210 -0.220 5.254 1.00 40.84 190 ILE A C 1
ATOM 1461 O O . ILE A 1 190 ? -8.997 0.727 5.166 1.00 40.84 190 ILE A O 1
ATOM 1465 N N . LEU A 1 191 ? -8.492 -1.447 4.834 1.00 37.12 191 LEU A N 1
ATOM 1466 C CA . LEU A 1 191 ? -9.784 -1.860 4.325 1.00 37.12 191 LEU A CA 1
ATOM 1467 C C . LEU A 1 191 ? -10.743 -2.061 5.501 1.00 37.12 191 LEU A C 1
ATOM 1469 O O . LEU A 1 191 ? -10.536 -2.938 6.337 1.00 37.12 191 LEU A O 1
ATOM 1473 N N . ILE A 1 192 ? -11.793 -1.245 5.565 1.00 44.56 192 ILE A N 1
ATOM 1474 C CA . ILE A 1 192 ? -12.879 -1.408 6.529 1.00 44.56 192 ILE A CA 1
ATOM 1475 C C . ILE A 1 192 ? -13.955 -2.234 5.824 1.00 44.56 192 ILE A C 1
ATOM 1477 O O . ILE A 1 192 ? -14.831 -1.707 5.136 1.00 44.56 192 ILE A O 1
ATOM 1481 N N . GLN A 1 193 ? -13.853 -3.552 5.956 1.00 37.81 193 GLN A N 1
ATOM 1482 C CA . GLN A 1 193 ? -14.881 -4.478 5.498 1.00 37.81 193 GLN A CA 1
ATOM 1483 C C . GLN A 1 193 ? -15.620 -5.047 6.700 1.00 37.81 193 GLN A C 1
ATOM 1485 O O . GLN A 1 193 ? -15.018 -5.697 7.552 1.00 37.81 193 GLN A O 1
ATOM 1490 N N . ASN A 1 194 ? -16.940 -4.867 6.727 1.00 37.06 194 ASN A N 1
ATOM 1491 C CA . ASN A 1 194 ? -17.781 -5.836 7.407 1.00 37.06 194 ASN A CA 1
ATOM 1492 C C . ASN A 1 194 ? -17.839 -7.076 6.499 1.00 37.06 194 ASN A C 1
ATOM 1494 O O . ASN A 1 194 ? -18.522 -7.075 5.471 1.00 37.06 194 ASN A O 1
ATOM 1498 N N . LEU A 1 195 ? -17.052 -8.103 6.833 1.00 34.44 195 LEU A N 1
ATOM 1499 C CA . LEU A 1 195 ? -17.176 -9.429 6.233 1.00 34.44 195 LEU A CA 1
ATOM 1500 C C . LEU A 1 195 ? -18.483 -10.039 6.732 1.00 34.44 195 LEU A C 1
ATOM 1502 O O . LEU A 1 195 ? -18.513 -10.852 7.654 1.00 34.44 195 LEU A O 1
ATOM 1506 N N . GLY A 1 196 ? -19.577 -9.658 6.079 1.00 39.19 196 GLY A N 1
ATOM 1507 C CA . GLY A 1 196 ? -20.796 -10.433 6.134 1.00 39.19 196 GLY A CA 1
ATOM 1508 C C . GLY A 1 196 ? -20.457 -11.867 5.737 1.00 39.19 196 GLY A C 1
ATOM 1509 O O . GLY A 1 196 ? -20.264 -12.150 4.557 1.00 39.19 196 GLY A O 1
ATOM 1510 N N . ARG A 1 197 ? -20.446 -12.754 6.741 1.00 38.16 197 ARG A N 1
ATOM 1511 C CA . ARG A 1 197 ? -20.297 -14.219 6.676 1.00 38.16 197 ARG A CA 1
ATOM 1512 C C . ARG A 1 197 ? -18.859 -14.750 6.646 1.00 38.16 197 ARG A C 1
ATOM 1514 O O . ARG A 1 197 ? -18.327 -15.042 5.585 1.00 38.16 197 ARG A O 1
ATOM 1521 N N . LEU A 1 198 ? -18.363 -15.125 7.824 1.00 32.03 198 LEU A N 1
ATOM 1522 C CA . LEU A 1 198 ? -17.771 -16.448 8.057 1.00 32.03 198 LEU A CA 1
ATOM 1523 C C . LEU A 1 198 ? -18.280 -16.955 9.415 1.00 32.03 198 LEU A C 1
ATOM 1525 O O . LEU A 1 198 ? -18.170 -16.282 10.435 1.00 32.03 198 LEU A O 1
ATOM 1529 N N . ARG A 1 199 ? -18.964 -18.102 9.382 1.00 37.31 199 ARG A N 1
ATOM 1530 C CA . ARG A 1 199 ? -19.554 -18.773 10.543 1.00 37.31 199 ARG A CA 1
ATOM 1531 C C . ARG A 1 199 ? -18.463 -19.566 11.251 1.00 37.31 199 ARG A C 1
ATOM 1533 O O . ARG A 1 199 ? -18.078 -20.600 10.722 1.00 37.31 199 ARG A O 1
ATOM 1540 N N . ASP A 1 200 ? -18.111 -19.172 12.465 1.00 34.97 200 ASP A N 1
ATOM 1541 C CA . ASP A 1 200 ? -17.627 -20.123 13.462 1.00 34.97 200 ASP A CA 1
ATOM 1542 C C . ASP A 1 200 ? -18.719 -20.301 14.515 1.00 34.97 200 ASP A C 1
ATOM 1544 O O . ASP A 1 200 ? -19.170 -19.354 15.165 1.00 34.97 200 ASP A O 1
ATOM 1548 N N . ALA A 1 201 ? -19.220 -21.530 14.617 1.00 36.59 201 ALA A N 1
ATOM 1549 C CA . ALA A 1 201 ? -20.241 -21.912 15.577 1.00 36.59 201 ALA A CA 1
ATOM 1550 C C . ALA A 1 201 ? -19.656 -21.835 16.998 1.00 36.59 201 ALA A C 1
ATOM 1552 O O . ALA A 1 201 ? -19.063 -22.792 17.480 1.00 36.59 201 ALA A O 1
ATOM 1553 N N . GLY A 1 202 ? -19.802 -20.682 17.657 1.00 41.69 202 GLY A N 1
ATOM 1554 C CA . GLY A 1 202 ? -19.464 -20.525 19.076 1.00 41.69 202 GLY A CA 1
ATOM 1555 C C . GLY A 1 202 ? -18.987 -19.139 19.519 1.00 41.69 202 GLY A C 1
ATOM 1556 O O . GLY A 1 202 ? -18.991 -18.875 20.719 1.00 41.69 202 GLY A O 1
ATOM 1557 N N . ALA A 1 203 ? -18.611 -18.238 18.606 1.00 43.56 203 ALA A N 1
ATOM 1558 C CA . ALA A 1 203 ? -18.149 -16.893 18.964 1.00 43.56 203 ALA A CA 1
ATOM 1559 C C . ALA A 1 203 ? -19.306 -15.871 18.977 1.00 43.56 203 ALA A C 1
ATOM 1561 O O . ALA A 1 203 ? -20.091 -15.804 18.030 1.00 43.56 203 ALA A O 1
ATOM 1562 N N . ARG A 1 204 ? -19.417 -15.061 20.046 1.00 45.84 204 ARG A N 1
ATOM 1563 C CA . ARG A 1 204 ? -20.339 -13.907 20.101 1.00 45.84 204 ARG A CA 1
ATOM 1564 C C . ARG A 1 204 ? -19.928 -12.864 19.057 1.00 45.84 204 ARG A C 1
ATOM 1566 O O . ARG A 1 204 ? -18.748 -12.539 18.947 1.00 45.84 204 ARG A O 1
ATOM 1573 N N . ARG A 1 205 ? -20.910 -12.349 18.317 1.00 44.88 205 ARG A N 1
ATOM 1574 C CA . ARG A 1 205 ? -20.740 -11.390 17.221 1.00 44.88 205 ARG A CA 1
ATOM 1575 C C . ARG A 1 205 ? -20.472 -9.965 17.750 1.00 44.88 205 ARG A C 1
ATOM 1577 O O . ARG A 1 205 ? -21.263 -9.478 18.555 1.00 44.88 205 ARG A O 1
ATOM 1584 N N . PRO A 1 206 ? -19.383 -9.287 17.337 1.00 45.34 206 PRO A N 1
ATOM 1585 C CA . PRO A 1 206 ? -19.082 -7.908 17.749 1.00 45.34 206 PRO A CA 1
ATOM 1586 C C . PRO A 1 206 ? -19.973 -6.846 17.074 1.00 45.34 206 PRO A C 1
ATOM 1588 O O . PRO A 1 206 ? -20.007 -5.699 17.508 1.00 45.34 206 PRO A O 1
ATOM 1591 N N . ASP A 1 207 ? -20.690 -7.221 16.017 1.00 48.34 207 ASP A N 1
ATOM 1592 C CA . ASP A 1 207 ? -21.520 -6.371 15.161 1.00 48.34 207 ASP A CA 1
ATOM 1593 C C . ASP A 1 207 ? -23.025 -6.462 15.465 1.00 48.34 207 ASP A C 1
ATOM 1595 O O . ASP A 1 207 ? -23.831 -5.832 14.782 1.00 48.34 207 ASP A O 1
ATOM 1599 N N . THR A 1 208 ? -23.410 -7.196 16.510 1.00 51.75 208 THR A N 1
ATOM 1600 C CA . THR A 1 208 ? -24.799 -7.349 16.963 1.00 51.75 208 THR A CA 1
ATOM 1601 C C . THR A 1 208 ? -25.014 -6.733 18.336 1.00 51.75 208 THR A C 1
ATOM 1603 O O . THR A 1 208 ? -24.218 -6.946 19.250 1.00 51.75 208 THR A O 1
ATOM 1606 N N . VAL A 1 209 ? -26.134 -6.036 18.522 1.00 56.88 209 VAL A N 1
ATOM 1607 C CA . VAL A 1 209 ? -26.579 -5.557 19.836 1.00 56.88 209 VAL A CA 1
ATOM 1608 C C . VAL A 1 209 ? -27.922 -6.176 20.181 1.00 56.88 209 VAL A C 1
ATOM 1610 O O . VAL A 1 209 ? -28.770 -6.403 19.323 1.00 56.88 209 VAL A O 1
ATOM 1613 N N . ILE A 1 210 ? -28.119 -6.461 21.466 1.00 60.09 210 ILE A N 1
ATOM 1614 C CA . ILE A 1 210 ? -29.402 -6.928 21.982 1.00 60.09 210 ILE A CA 1
ATOM 1615 C C . ILE A 1 210 ? -30.281 -5.704 22.240 1.00 60.09 210 ILE A C 1
ATOM 1617 O O . ILE A 1 210 ? -30.121 -5.011 23.247 1.00 60.09 210 ILE A O 1
ATOM 1621 N N . GLU A 1 211 ? -31.224 -5.450 21.342 1.00 56.69 211 GLU A N 1
ATOM 1622 C CA . GLU A 1 211 ? -32.206 -4.381 21.480 1.00 56.69 211 GLU A CA 1
ATOM 1623 C C . GLU A 1 211 ? -33.497 -4.909 22.121 1.00 56.69 211 GLU A C 1
ATOM 1625 O O . GLU A 1 211 ? -33.903 -6.058 21.927 1.00 56.69 211 GLU A O 1
ATOM 1630 N N . LYS A 1 212 ? -34.166 -4.076 22.925 1.00 59.53 212 LYS A N 1
ATOM 1631 C CA . LYS A 1 212 ? -35.513 -4.383 23.419 1.00 59.53 212 LYS A CA 1
ATOM 1632 C C . LYS A 1 212 ? -36.537 -3.914 22.390 1.00 59.53 212 LYS A C 1
ATOM 1634 O O . LYS A 1 212 ? -36.851 -2.730 22.335 1.00 59.53 212 LYS A O 1
ATOM 1639 N N . VAL A 1 213 ? -37.102 -4.846 21.634 1.00 65.31 213 VAL A N 1
ATOM 1640 C CA . VAL A 1 213 ? -38.127 -4.579 20.620 1.00 65.31 213 VAL A CA 1
ATOM 1641 C C . VAL A 1 213 ? -39.503 -4.938 21.183 1.00 65.31 213 VAL A C 1
ATOM 1643 O O . VAL A 1 213 ? -39.668 -5.967 21.842 1.00 65.31 213 VAL A O 1
ATOM 1646 N N . LYS A 1 214 ? -40.515 -4.090 20.958 1.00 68.81 214 LYS A N 1
ATOM 1647 C CA . LYS A 1 214 ? -41.907 -4.439 21.282 1.00 68.81 214 LYS A CA 1
ATOM 1648 C C . LYS A 1 214 ? -42.455 -5.400 20.237 1.00 68.81 214 LYS A C 1
ATOM 1650 O O . LYS A 1 214 ? -42.420 -5.111 19.046 1.00 68.81 214 LYS A O 1
ATOM 1655 N N . ASN A 1 215 ? -42.994 -6.522 20.689 1.00 73.88 215 ASN A N 1
ATOM 1656 C CA . ASN A 1 215 ? -43.688 -7.457 19.817 1.00 73.88 215 ASN A CA 1
ATOM 1657 C C . ASN A 1 215 ? -45.102 -6.958 19.466 1.00 73.88 215 ASN A C 1
ATOM 1659 O O . ASN A 1 215 ? -45.599 -6.003 20.063 1.00 73.88 215 ASN A O 1
ATOM 1663 N N . ALA A 1 216 ? -45.762 -7.620 18.510 1.00 69.69 216 ALA A N 1
ATOM 1664 C CA . ALA A 1 216 ? -47.109 -7.265 18.041 1.00 69.69 216 ALA A CA 1
ATOM 1665 C C . ALA A 1 216 ? -48.172 -7.218 19.163 1.00 69.69 216 ALA A C 1
ATOM 1667 O O . ALA A 1 216 ? -49.203 -6.572 19.007 1.00 69.69 216 ALA A O 1
ATOM 1668 N N . ASN A 1 217 ? -47.883 -7.838 20.313 1.00 73.81 217 ASN A N 1
ATOM 1669 C CA . ASN A 1 217 ? -48.744 -7.877 21.496 1.00 73.81 217 ASN A CA 1
ATOM 1670 C C . ASN A 1 217 ? -48.370 -6.812 22.553 1.00 73.81 217 ASN A C 1
ATOM 1672 O O . ASN A 1 217 ? -48.914 -6.825 23.652 1.00 73.81 217 ASN A O 1
ATOM 1676 N N . GLY A 1 218 ? -47.426 -5.908 22.258 1.00 71.00 218 GLY A N 1
ATOM 1677 C CA . GLY A 1 218 ? -47.015 -4.806 23.137 1.00 71.00 218 GLY A CA 1
ATOM 1678 C C . GLY A 1 218 ? -45.980 -5.155 24.218 1.00 71.00 218 GLY A C 1
ATOM 1679 O O . GLY A 1 218 ? -45.545 -4.259 24.945 1.00 71.00 218 GLY A O 1
ATOM 1680 N N . ASN A 1 219 ? -45.535 -6.411 24.301 1.00 69.56 219 ASN A N 1
ATOM 1681 C CA . ASN A 1 219 ? -44.532 -6.876 25.258 1.00 69.56 219 ASN A CA 1
ATOM 1682 C C . ASN A 1 219 ? -43.109 -6.624 24.745 1.00 69.56 219 ASN A C 1
ATOM 1684 O O . ASN A 1 219 ? -42.793 -6.829 23.573 1.00 69.56 219 ASN A O 1
ATOM 1688 N N . TRP A 1 220 ? -42.222 -6.218 25.651 1.00 66.12 220 TRP A N 1
ATOM 1689 C CA . TRP A 1 220 ? -40.808 -6.011 25.350 1.00 66.12 220 TRP A CA 1
ATOM 1690 C C . TRP A 1 220 ? -40.073 -7.348 25.258 1.00 66.12 220 TRP A C 1
ATOM 1692 O O . TRP A 1 220 ? -40.009 -8.091 26.237 1.00 66.12 220 TRP A O 1
ATOM 1702 N N . MET A 1 221 ? -39.477 -7.634 24.106 1.00 63.75 221 MET A N 1
ATOM 1703 C CA . MET A 1 221 ? -38.634 -8.805 23.879 1.00 63.75 221 MET A CA 1
ATOM 1704 C C . MET A 1 221 ? -37.208 -8.366 23.564 1.00 63.75 221 MET A C 1
ATOM 1706 O O . MET A 1 221 ? -36.987 -7.323 22.958 1.00 63.75 221 MET A O 1
ATOM 1710 N N . LYS A 1 222 ? -36.226 -9.149 24.011 1.00 60.72 222 LYS A N 1
ATOM 1711 C CA . LYS A 1 222 ? -34.825 -8.946 23.639 1.00 60.72 222 LYS A CA 1
ATOM 1712 C C . LYS A 1 222 ? -34.603 -9.592 22.278 1.00 60.72 222 LYS A C 1
ATOM 1714 O O . LYS A 1 222 ? -34.801 -10.797 22.150 1.00 60.72 222 LYS A O 1
ATOM 1719 N N . GLN A 1 223 ? -34.213 -8.797 21.296 1.00 66.50 223 GLN A N 1
ATOM 1720 C CA . GLN A 1 223 ? -33.907 -9.243 19.948 1.00 66.50 223 GLN A CA 1
ATOM 1721 C C . GLN A 1 223 ? -32.466 -8.869 19.621 1.00 66.50 223 GLN A C 1
ATOM 1723 O O . GLN A 1 223 ? -32.008 -7.779 19.949 1.00 66.50 223 GLN A O 1
ATOM 1728 N N . GLU A 1 224 ? -31.746 -9.793 19.001 1.00 59.16 224 GLU A N 1
ATOM 1729 C CA . GLU A 1 224 ? -30.422 -9.528 18.450 1.00 59.16 224 GLU A CA 1
ATOM 1730 C C . GLU A 1 224 ? -30.596 -8.775 17.125 1.00 59.16 224 GLU A C 1
ATOM 1732 O O . GLU A 1 224 ? -31.323 -9.232 16.239 1.00 59.16 224 GLU A O 1
ATOM 1737 N N . VAL A 1 225 ? -29.998 -7.590 17.031 1.00 57.88 225 VAL A N 1
ATOM 1738 C CA . VAL A 1 225 ? -30.090 -6.693 15.876 1.00 57.88 225 VAL A CA 1
ATOM 1739 C C . VAL A 1 225 ? -28.682 -6.423 15.362 1.00 57.88 225 VAL A C 1
ATOM 1741 O O . VAL A 1 225 ? -27.789 -6.075 16.139 1.00 57.88 225 VAL A O 1
ATOM 1744 N N . ASP A 1 226 ? -28.488 -6.575 14.054 1.00 59.12 226 ASP A N 1
ATOM 1745 C CA . ASP A 1 226 ? -27.233 -6.227 13.389 1.00 59.12 226 ASP A CA 1
ATOM 1746 C C . ASP A 1 226 ? -27.059 -4.693 13.412 1.00 59.12 226 ASP A C 1
ATOM 1748 O O . ASP A 1 226 ? -27.921 -3.946 12.947 1.00 59.12 226 ASP A O 1
ATOM 1752 N N . LEU A 1 227 ? -25.946 -4.191 13.956 1.00 58.22 227 LEU A N 1
ATOM 1753 C CA . LEU A 1 227 ? -25.649 -2.752 13.991 1.00 58.22 227 LEU A CA 1
ATOM 1754 C C . LEU A 1 227 ? -25.230 -2.210 12.619 1.00 58.22 227 LEU A C 1
ATOM 1756 O O . LEU A 1 227 ? -25.486 -1.049 12.300 1.00 58.22 227 LEU A O 1
ATOM 1760 N N . LEU A 1 228 ? -24.546 -3.029 11.816 1.00 56.25 228 LEU A N 1
ATOM 1761 C CA . LEU A 1 228 ? -23.913 -2.622 10.562 1.00 56.25 228 LEU A CA 1
ATOM 1762 C C . LEU A 1 228 ? -24.424 -3.495 9.411 1.00 56.25 228 LEU A C 1
ATOM 1764 O O . LEU A 1 228 ? -24.105 -4.675 9.336 1.00 56.25 228 LEU A O 1
ATOM 1768 N N . HIS A 1 229 ? -25.164 -2.905 8.473 1.00 54.84 229 HIS A N 1
ATOM 1769 C CA . HIS A 1 229 ? -25.732 -3.626 7.331 1.00 54.84 229 HIS A CA 1
ATOM 1770 C C . HIS A 1 229 ? -24.955 -3.312 6.049 1.00 54.84 229 HIS A C 1
ATOM 1772 O O . HIS A 1 229 ? -25.089 -2.216 5.509 1.00 54.84 229 HIS A O 1
ATOM 1778 N N . ASN A 1 230 ? -24.166 -4.269 5.543 1.00 46.19 230 ASN A N 1
ATOM 1779 C CA . ASN A 1 230 ? -23.444 -4.158 4.262 1.00 46.19 230 ASN A CA 1
ATOM 1780 C C . ASN A 1 230 ? -22.642 -2.848 4.101 1.00 46.19 230 ASN A C 1
ATOM 1782 O O . ASN A 1 230 ? -22.633 -2.240 3.031 1.00 46.19 230 ASN A O 1
ATOM 1786 N N . ILE A 1 231 ? -21.974 -2.397 5.167 1.00 49.72 231 ILE A N 1
ATOM 1787 C CA . ILE A 1 231 ? -21.139 -1.193 5.125 1.00 49.72 231 ILE A CA 1
ATOM 1788 C C . ILE A 1 231 ? -19.718 -1.583 4.710 1.00 49.72 231 ILE A C 1
ATOM 1790 O O . ILE A 1 231 ? -19.055 -2.378 5.378 1.00 49.72 231 ILE A O 1
ATOM 1794 N N . THR A 1 232 ? -19.244 -0.983 3.621 1.00 47.00 232 THR A N 1
ATOM 1795 C CA . THR A 1 232 ? -17.862 -1.094 3.138 1.00 47.00 232 THR A CA 1
ATOM 1796 C C . THR A 1 232 ? -17.230 0.289 3.050 1.00 47.00 232 THR A C 1
ATOM 1798 O O . THR A 1 232 ? -17.863 1.221 2.553 1.00 47.00 232 THR A O 1
ATOM 1801 N N . GLY A 1 233 ? -15.978 0.423 3.483 1.00 54.56 233 GLY A N 1
ATOM 1802 C CA . GLY A 1 233 ? -15.220 1.668 3.383 1.00 54.56 233 GLY A CA 1
ATOM 1803 C C . GLY A 1 233 ? -13.711 1.442 3.429 1.00 54.56 233 GLY A C 1
ATOM 1804 O O . GLY A 1 233 ? -13.232 0.323 3.604 1.00 54.56 233 GLY A O 1
ATOM 1805 N N . TYR A 1 234 ? -12.943 2.514 3.276 1.00 53.06 234 TYR A N 1
ATOM 1806 C CA . TYR A 1 234 ? -11.489 2.477 3.403 1.00 53.06 234 TYR A CA 1
ATOM 1807 C C . TYR A 1 234 ? -10.994 3.696 4.180 1.00 53.06 234 TYR A C 1
ATOM 1809 O O . TYR A 1 234 ? -11.597 4.768 4.129 1.00 53.06 234 TYR A O 1
ATOM 1817 N N . ALA A 1 235 ? -9.880 3.529 4.885 1.00 57.94 235 ALA A N 1
ATOM 1818 C CA . ALA A 1 235 ? -9.118 4.619 5.475 1.00 57.94 235 ALA A CA 1
ATOM 1819 C C . ALA A 1 235 ? -7.682 4.544 4.947 1.00 57.94 235 ALA A C 1
ATOM 1821 O O . ALA A 1 235 ? -7.003 3.527 5.105 1.00 57.94 235 ALA A O 1
ATOM 1822 N N . ALA A 1 236 ? -7.217 5.610 4.297 1.00 50.47 236 ALA A N 1
ATOM 1823 C CA . ALA A 1 236 ? -5.835 5.680 3.836 1.00 50.47 236 ALA A CA 1
ATOM 1824 C C . ALA A 1 236 ? -4.882 5.852 5.032 1.00 50.47 236 ALA A C 1
ATOM 1826 O O . ALA A 1 236 ? -5.141 6.668 5.922 1.00 50.47 236 ALA A O 1
ATOM 1827 N N . LYS A 1 237 ? -3.773 5.104 5.079 1.00 48.84 237 LYS A N 1
ATOM 1828 C CA . LYS A 1 237 ? -2.747 5.274 6.124 1.00 48.84 237 LYS A CA 1
ATOM 1829 C C . LYS A 1 237 ? -2.205 6.695 6.085 1.00 48.84 237 LYS A C 1
ATOM 1831 O O . LYS A 1 237 ? -2.008 7.290 5.029 1.00 48.84 237 LYS A O 1
ATOM 1836 N N . GLY A 1 238 ? -2.006 7.257 7.273 1.00 51.94 238 GLY A N 1
ATOM 1837 C CA . GLY A 1 238 ? -1.584 8.648 7.436 1.00 51.94 238 GLY A CA 1
ATOM 1838 C C . GLY A 1 238 ? -2.681 9.687 7.173 1.00 51.94 238 GLY A C 1
ATOM 1839 O O . GLY A 1 238 ? -2.424 10.875 7.356 1.00 51.94 238 GLY A O 1
ATOM 1840 N N . CYS A 1 239 ? -3.903 9.284 6.802 1.00 51.62 239 CYS A N 1
ATOM 1841 C CA . CYS A 1 239 ? -5.029 10.196 6.609 1.00 51.62 239 CYS A CA 1
ATOM 1842 C C . CYS A 1 239 ? -6.000 10.173 7.796 1.00 51.62 239 CYS A C 1
ATOM 1844 O O . CYS A 1 239 ? -6.332 9.123 8.344 1.00 51.62 239 CYS A O 1
ATOM 1846 N N . ILE A 1 240 ? -6.507 11.353 8.165 1.00 61.50 240 ILE A N 1
ATOM 1847 C CA . ILE A 1 240 ? -7.626 11.472 9.106 1.00 61.50 240 ILE A CA 1
ATOM 1848 C C . ILE A 1 240 ? -8.911 11.204 8.326 1.00 61.50 240 ILE A C 1
ATOM 1850 O O . ILE A 1 240 ? -9.260 11.976 7.435 1.00 61.50 240 ILE A O 1
ATOM 1854 N N . THR A 1 241 ? -9.618 10.135 8.683 1.00 63.50 241 THR A N 1
ATOM 1855 C CA . THR A 1 241 ? -10.943 9.816 8.135 1.00 63.50 241 THR A CA 1
ATOM 1856 C C . THR A 1 241 ? -11.990 10.085 9.211 1.00 63.50 241 THR A C 1
ATOM 1858 O O . THR A 1 241 ? -11.844 9.615 10.337 1.00 63.50 241 THR A O 1
ATOM 1861 N N . ALA A 1 242 ? -13.026 10.863 8.890 1.00 63.81 242 ALA A N 1
ATOM 1862 C CA . ALA A 1 242 ? -14.065 11.252 9.841 1.00 63.81 242 ALA A CA 1
ATOM 1863 C C . ALA A 1 242 ? -15.415 10.627 9.466 1.00 63.81 242 ALA A C 1
ATOM 1865 O O . ALA A 1 242 ? -15.877 10.787 8.338 1.00 63.81 242 ALA A O 1
ATOM 1866 N N . ALA A 1 243 ? -16.067 9.965 10.426 1.00 62.53 243 ALA A N 1
ATOM 1867 C CA . ALA A 1 243 ? -17.470 9.581 10.305 1.00 62.53 243 ALA A CA 1
ATOM 1868 C C . ALA A 1 243 ? -18.347 10.761 10.752 1.00 62.53 243 ALA A C 1
ATOM 1870 O O . ALA A 1 243 ? -18.287 11.190 11.905 1.00 62.53 243 ALA A O 1
ATOM 1871 N N . MET A 1 244 ? -19.140 11.306 9.830 1.00 61.78 244 MET A N 1
ATOM 1872 C CA . MET A 1 244 ? -19.945 12.514 10.039 1.00 61.78 244 MET A CA 1
ATOM 1873 C C . MET A 1 244 ? -21.439 12.187 9.981 1.00 61.78 244 MET A C 1
ATOM 1875 O O . MET A 1 244 ? -21.868 11.324 9.223 1.00 61.78 244 MET A O 1
ATOM 1879 N N . GLY A 1 245 ? -22.242 12.897 10.772 1.00 57.53 245 GLY A N 1
ATOM 1880 C CA . GLY A 1 245 ? -23.692 12.715 10.842 1.00 57.53 245 GLY A CA 1
ATOM 1881 C C . GLY A 1 245 ? -24.307 13.502 12.005 1.00 57.53 245 GLY A C 1
ATOM 1882 O O . GLY A 1 245 ? -23.579 13.847 12.946 1.00 57.53 245 GLY A O 1
ATOM 1883 N N . PRO A 1 246 ? -25.622 13.788 11.974 1.00 54.44 246 PRO A N 1
ATOM 1884 C CA . PRO A 1 246 ? -26.301 14.551 13.023 1.00 54.44 246 PRO A CA 1
ATOM 1885 C C . PRO A 1 246 ? -26.127 13.921 14.416 1.00 54.44 246 PRO A C 1
ATOM 1887 O O . PRO A 1 246 ? -25.758 12.749 14.556 1.00 54.44 246 PRO A O 1
ATOM 1890 N N . SER A 1 247 ? -26.322 14.709 15.476 1.00 62.06 247 SER A N 1
ATOM 1891 C CA . SER A 1 247 ? -26.283 14.177 16.847 1.00 62.06 247 SER A CA 1
ATOM 1892 C C . SER A 1 247 ? -27.313 13.051 16.999 1.00 62.06 247 SER A C 1
ATOM 1894 O O . SER A 1 247 ? -28.411 13.148 16.459 1.00 62.06 247 SER A O 1
ATOM 1896 N N . GLY A 1 248 ? -26.935 11.951 17.654 1.00 60.97 248 GLY A N 1
ATOM 1897 C CA . GLY A 1 248 ? -27.779 10.754 17.755 1.00 60.97 248 GLY A CA 1
ATOM 1898 C C . GLY A 1 248 ? -27.787 9.831 16.526 1.00 60.97 248 GLY A C 1
ATOM 1899 O O . GLY A 1 248 ? -28.356 8.752 16.607 1.00 60.97 248 GLY A O 1
ATOM 1900 N N . ALA A 1 249 ? -27.096 10.164 15.426 1.00 61.34 249 ALA A N 1
ATOM 1901 C CA . ALA A 1 249 ? -27.017 9.309 14.227 1.00 61.34 249 ALA A CA 1
ATOM 1902 C C . ALA A 1 249 ? -26.207 8.001 14.400 1.00 61.34 249 ALA A C 1
ATOM 1904 O O . ALA A 1 249 ? -25.884 7.350 13.414 1.00 61.34 249 ALA A O 1
ATOM 1905 N N . GLY A 1 250 ? -25.812 7.642 15.626 1.00 64.81 250 GLY A N 1
ATOM 1906 C CA . GLY A 1 250 ? -25.107 6.385 15.905 1.00 64.81 250 GLY A CA 1
ATOM 1907 C C . GLY A 1 250 ? -23.609 6.364 15.575 1.00 64.81 250 GLY A C 1
ATOM 1908 O O . GLY A 1 250 ? -23.041 5.286 15.492 1.00 64.81 250 GLY A O 1
ATOM 1909 N N . LYS A 1 251 ? -22.937 7.515 15.410 1.00 72.31 251 LYS A N 1
ATOM 1910 C CA . LYS A 1 251 ? -21.486 7.593 15.095 1.00 72.31 251 LYS A CA 1
ATOM 1911 C C . LYS A 1 251 ? -20.601 6.869 16.122 1.00 72.31 251 LYS A C 1
ATOM 1913 O O . LYS A 1 251 ? -19.734 6.088 15.748 1.00 72.31 251 LYS A O 1
ATOM 1918 N N . SER A 1 252 ? -20.845 7.110 17.408 1.00 67.75 252 SER A N 1
ATOM 1919 C CA . SER A 1 252 ? -20.129 6.456 18.509 1.00 67.75 252 SER A CA 1
ATOM 1920 C C . SER A 1 252 ? -20.373 4.950 18.504 1.00 67.75 252 SER A C 1
ATOM 1922 O O . SER A 1 252 ? -19.432 4.166 18.526 1.00 67.75 252 SER A O 1
ATOM 1924 N N . THR A 1 253 ? -21.637 4.550 18.345 1.00 69.06 253 THR A N 1
ATOM 1925 C CA . THR A 1 253 ? -22.057 3.147 18.233 1.00 69.06 253 THR A CA 1
ATOM 1926 C C . THR A 1 253 ? -21.430 2.453 17.024 1.00 69.06 253 THR A C 1
ATOM 1928 O O . THR A 1 253 ? -21.025 1.300 17.120 1.00 69.06 253 THR A O 1
ATOM 1931 N N . PHE A 1 254 ? -21.294 3.162 15.902 1.00 69.12 254 PHE A N 1
ATOM 1932 C CA . PHE A 1 254 ? -20.604 2.685 14.707 1.00 69.12 254 PHE A CA 1
ATOM 1933 C C . PHE A 1 254 ? -19.121 2.405 14.989 1.00 69.12 254 PHE A C 1
ATOM 1935 O O . PHE A 1 254 ? -18.625 1.335 14.641 1.00 69.12 254 PHE A O 1
ATOM 1942 N N . PHE A 1 255 ? -18.417 3.326 15.655 1.00 70.88 255 PHE A N 1
ATOM 1943 C CA . PHE A 1 255 ? -17.013 3.119 16.019 1.00 70.88 255 PHE A CA 1
ATOM 1944 C C . PHE A 1 255 ? -16.820 2.019 17.062 1.00 70.88 255 PHE A C 1
ATOM 1946 O O . PHE A 1 255 ? -15.864 1.256 16.950 1.00 70.88 255 PHE A O 1
ATOM 1953 N N . ASP A 1 256 ? -17.705 1.917 18.052 1.00 65.00 256 ASP A N 1
ATOM 1954 C CA . ASP A 1 256 ? -17.630 0.870 19.071 1.00 65.00 256 ASP A CA 1
ATOM 1955 C C . ASP A 1 256 ? -17.898 -0.513 18.460 1.00 65.00 256 ASP A C 1
ATOM 1957 O O . ASP A 1 256 ? -17.125 -1.437 18.712 1.00 65.00 256 ASP A O 1
ATOM 1961 N N . GLY A 1 257 ? -18.889 -0.634 17.568 1.00 65.94 257 GLY A N 1
ATOM 1962 C CA . GLY A 1 257 ? -19.136 -1.862 16.806 1.00 65.94 257 GLY A CA 1
ATOM 1963 C C . GLY A 1 257 ? -17.944 -2.254 15.930 1.00 65.94 257 GLY A C 1
ATOM 1964 O O . GLY A 1 257 ? -17.517 -3.406 15.935 1.00 65.94 257 GLY A O 1
ATOM 1965 N N . LEU A 1 258 ? -17.325 -1.287 15.244 1.00 63.47 258 LEU A N 1
ATOM 1966 C CA . LEU A 1 258 ? -16.135 -1.545 14.429 1.00 63.47 258 LEU A CA 1
ATOM 1967 C C . LEU A 1 258 ? -14.899 -1.911 15.271 1.00 63.47 258 LEU A C 1
ATOM 1969 O O . LEU A 1 258 ? -14.056 -2.691 14.834 1.00 63.47 258 LEU A O 1
ATOM 1973 N N . ALA A 1 259 ? -14.793 -1.373 16.486 1.00 63.06 259 ALA A N 1
ATOM 1974 C CA . ALA A 1 259 ? -13.744 -1.707 17.444 1.00 63.06 259 ALA A CA 1
ATOM 1975 C C . ALA A 1 259 ? -14.034 -2.994 18.244 1.00 63.06 259 ALA A C 1
ATOM 1977 O O . ALA A 1 259 ? -13.215 -3.367 19.088 1.00 63.06 259 ALA A O 1
ATOM 1978 N N . GLY A 1 260 ? -15.184 -3.645 18.020 1.00 56.03 260 GLY A N 1
ATOM 1979 C CA . GLY A 1 260 ? -15.632 -4.827 18.760 1.00 56.03 260 GLY A CA 1
ATOM 1980 C C . GLY A 1 260 ? -15.876 -4.578 20.251 1.00 56.03 260 GLY A C 1
ATOM 1981 O O . GLY A 1 260 ? -15.661 -5.471 21.069 1.00 56.03 260 GLY A O 1
ATOM 1982 N N . ARG A 1 261 ? -16.270 -3.355 20.627 1.00 55.31 261 ARG A N 1
ATOM 1983 C CA . ARG A 1 261 ? -16.553 -2.947 22.010 1.00 55.31 261 ARG A CA 1
ATOM 1984 C C . ARG A 1 261 ? -18.060 -2.978 22.264 1.00 55.31 261 ARG A C 1
ATOM 1986 O O . ARG A 1 261 ? -18.830 -2.453 21.467 1.00 55.31 261 ARG A O 1
ATOM 1993 N N . GLU A 1 262 ? -18.485 -3.541 23.397 1.00 53.28 262 GLU A N 1
ATOM 1994 C CA . GLU A 1 262 ? -19.890 -3.442 23.811 1.00 53.28 262 GLU A CA 1
ATOM 1995 C C . GLU A 1 262 ? -20.240 -1.969 24.117 1.00 53.28 262 GLU A C 1
ATOM 1997 O O . GLU A 1 262 ? -19.493 -1.313 24.851 1.00 53.28 262 GLU A O 1
ATOM 2002 N N . PRO A 1 263 ? -21.362 -1.429 23.598 1.00 47.03 263 PRO A N 1
ATOM 2003 C CA . PRO A 1 263 ? -21.714 -0.007 23.695 1.00 47.03 263 PRO A CA 1
ATOM 2004 C C . PRO A 1 263 ? -22.248 0.392 25.086 1.00 47.03 263 PRO A C 1
ATOM 2006 O O . PRO A 1 263 ? -23.255 1.089 25.214 1.00 47.03 263 PRO A O 1
ATOM 2009 N N . HIS A 1 264 ? -21.634 -0.086 26.168 1.00 40.19 264 HIS A N 1
ATOM 2010 C CA . HIS A 1 264 ? -22.104 0.132 27.534 1.00 40.19 264 HIS A CA 1
ATOM 2011 C C . HIS A 1 264 ? -21.085 0.927 28.358 1.00 40.19 264 HIS A C 1
ATOM 2013 O O . HIS A 1 264 ? -20.100 0.388 28.854 1.00 40.19 264 HIS A O 1
ATOM 2019 N N . GLY A 1 265 ? -21.389 2.211 28.570 1.00 39.97 265 GLY A N 1
ATOM 2020 C CA . GLY A 1 265 ? -20.827 3.015 29.657 1.00 39.97 265 GLY A CA 1
ATOM 2021 C C . GLY A 1 265 ? -19.930 4.177 29.227 1.00 39.97 265 GLY A C 1
ATOM 2022 O O . GLY A 1 265 ? -19.204 4.120 28.240 1.00 39.97 265 GLY A O 1
ATOM 2023 N N . THR A 1 266 ? -19.994 5.256 30.008 1.00 37.97 266 THR A N 1
ATOM 2024 C CA . THR A 1 266 ? -19.152 6.453 29.895 1.00 37.97 266 THR A CA 1
ATOM 2025 C C . THR A 1 266 ? -17.667 6.093 29.844 1.00 37.97 266 THR A C 1
ATOM 2027 O O . THR A 1 266 ? -17.168 5.392 30.726 1.00 37.97 266 THR A O 1
ATOM 2030 N N . ARG A 1 267 ? -16.962 6.607 28.827 1.00 47.47 267 ARG A N 1
ATOM 2031 C CA . ARG A 1 267 ? -15.500 6.527 28.700 1.00 47.47 267 ARG A CA 1
ATOM 2032 C C . ARG A 1 267 ? -14.850 7.278 29.858 1.00 47.47 267 ARG A C 1
ATOM 2034 O O . ARG A 1 267 ? -14.710 8.494 29.796 1.00 47.47 267 ARG A O 1
ATOM 2041 N N . ASP A 1 268 ? -14.466 6.559 30.902 1.00 51.00 268 ASP A N 1
ATOM 2042 C CA . ASP A 1 268 ? -13.567 7.106 31.910 1.00 51.00 268 ASP A CA 1
ATOM 2043 C C . ASP A 1 268 ? -12.128 6.873 31.436 1.00 51.00 268 ASP A C 1
ATOM 2045 O O . ASP A 1 268 ? -11.732 5.737 31.152 1.00 51.00 268 ASP A O 1
ATOM 2049 N N . ASP A 1 269 ? -11.359 7.954 31.302 1.00 58.16 269 ASP A N 1
ATOM 2050 C CA . ASP A 1 269 ? -9.929 7.908 31.000 1.00 58.16 269 ASP A CA 1
ATOM 2051 C C . ASP A 1 269 ? -9.230 7.149 32.140 1.00 58.16 269 ASP A C 1
ATOM 2053 O O . ASP A 1 269 ? -8.960 7.720 33.199 1.00 58.16 269 ASP A O 1
ATOM 2057 N N . ARG A 1 270 ? -8.962 5.849 31.956 1.00 64.94 270 ARG A N 1
ATOM 2058 C CA . ARG A 1 270 ? -8.317 4.975 32.955 1.00 64.94 270 ARG A CA 1
ATOM 2059 C C . ARG A 1 270 ? -6.822 5.285 33.097 1.00 64.94 270 ARG A C 1
ATOM 2061 O O . ARG A 1 270 ? -5.970 4.438 32.847 1.00 64.94 270 ARG A O 1
ATOM 2068 N N . LEU A 1 271 ? -6.498 6.515 33.469 1.00 78.25 271 LEU A N 1
ATOM 2069 C CA . LEU A 1 271 ? -5.150 6.952 33.803 1.00 78.25 271 LEU A CA 1
ATOM 2070 C C . LEU A 1 271 ? -4.962 6.894 35.319 1.00 78.25 271 LEU A C 1
ATOM 2072 O O . LEU A 1 271 ? -5.870 7.231 36.076 1.00 78.25 271 LEU A O 1
ATOM 2076 N N . PHE A 1 272 ? -3.772 6.500 35.771 1.00 83.19 272 PHE A N 1
ATOM 2077 C CA . PHE A 1 272 ? -3.449 6.478 37.195 1.00 83.19 272 PHE A CA 1
ATOM 2078 C C . PHE A 1 272 ? -3.233 7.913 37.710 1.00 83.19 272 PHE A C 1
ATOM 2080 O O . PHE A 1 272 ? -2.268 8.558 37.296 1.00 83.19 272 PHE A O 1
ATOM 2087 N N . PRO A 1 273 ? -4.065 8.426 38.642 1.00 84.75 273 PRO A N 1
ATOM 2088 C CA . PRO A 1 273 ? -3.979 9.819 39.104 1.00 84.75 273 PRO A CA 1
ATOM 2089 C C . PRO A 1 273 ? -2.643 10.180 39.764 1.00 84.75 273 PRO A C 1
ATOM 2091 O O . PRO A 1 273 ? -2.246 11.346 39.779 1.00 84.75 273 PRO A O 1
ATOM 2094 N N . MET A 1 274 ? -1.976 9.166 40.322 1.00 85.88 274 MET A N 1
ATOM 2095 C CA . MET A 1 274 ? -0.733 9.270 41.086 1.00 85.88 274 MET A CA 1
ATOM 2096 C C . MET A 1 274 ? 0.513 9.411 40.207 1.00 85.88 274 MET A C 1
ATOM 2098 O O . MET A 1 274 ? 1.567 9.738 40.739 1.00 85.88 274 MET A O 1
ATOM 2102 N N . LEU A 1 275 ? 0.415 9.136 38.904 1.00 89.12 275 LEU A N 1
ATOM 2103 C CA . LEU A 1 275 ? 1.546 9.210 37.982 1.00 89.12 275 LEU A CA 1
ATOM 2104 C C . LEU A 1 275 ? 1.625 10.592 37.335 1.00 89.12 275 LEU A C 1
ATOM 2106 O O . LEU A 1 275 ? 0.615 11.276 37.154 1.00 89.12 275 LEU A O 1
ATOM 2110 N N . THR A 1 276 ? 2.829 11.004 36.964 1.00 93.31 276 THR A N 1
ATOM 2111 C CA . THR A 1 276 ? 3.059 12.147 36.074 1.00 93.31 276 THR A CA 1
ATOM 2112 C C . THR A 1 276 ? 2.754 11.789 34.619 1.00 93.31 276 THR A C 1
ATOM 2114 O O . THR A 1 276 ? 2.635 10.614 34.260 1.00 93.31 276 THR A O 1
ATOM 2117 N N . VAL A 1 277 ? 2.643 12.795 33.747 1.00 92.50 277 VAL A N 1
ATOM 2118 C CA . VAL A 1 277 ? 2.508 12.581 32.293 1.00 92.50 277 VAL A CA 1
ATOM 2119 C C . VAL A 1 277 ? 3.643 11.711 31.748 1.00 92.50 277 VAL A C 1
ATOM 2121 O O . VAL A 1 277 ? 3.385 10.763 31.005 1.00 92.50 277 VAL A O 1
ATOM 2124 N N . TYR A 1 278 ? 4.886 12.009 32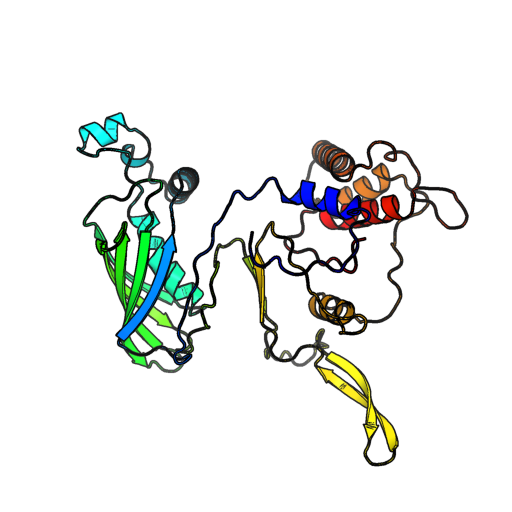.135 1.00 94.25 278 TYR A N 1
ATOM 2125 C CA . TYR A 1 278 ? 6.053 11.241 31.710 1.00 94.25 278 TYR A CA 1
ATOM 2126 C C . TYR A 1 278 ? 5.989 9.787 32.185 1.00 94.25 278 TYR A C 1
ATOM 2128 O O . TYR A 1 278 ? 6.134 8.879 31.373 1.00 94.25 278 TYR A O 1
ATOM 2136 N N . GLU A 1 279 ? 5.710 9.552 33.469 1.00 92.31 279 GLU A N 1
ATOM 2137 C CA . GLU A 1 279 ? 5.608 8.195 34.026 1.00 92.31 279 GLU A CA 1
ATOM 2138 C C . GLU A 1 279 ? 4.463 7.402 33.399 1.00 92.31 279 GLU A C 1
ATOM 2140 O O . GLU A 1 279 ? 4.616 6.218 33.128 1.00 92.31 279 GLU A O 1
ATOM 2145 N N . THR A 1 280 ? 3.336 8.054 33.107 1.00 91.12 280 THR A N 1
ATOM 2146 C CA . THR A 1 280 ? 2.181 7.419 32.458 1.00 91.12 280 THR A CA 1
ATOM 2147 C C . THR A 1 280 ? 2.533 6.920 31.055 1.00 91.12 280 THR A C 1
ATOM 2149 O O . THR A 1 280 ? 2.195 5.793 30.687 1.00 91.12 280 THR A O 1
ATOM 2152 N N . LEU A 1 281 ? 3.236 7.737 30.264 1.00 90.06 281 LEU A N 1
ATOM 2153 C CA . LEU A 1 281 ? 3.670 7.353 28.919 1.00 90.06 281 LEU A CA 1
ATOM 2154 C C . LEU A 1 281 ? 4.829 6.355 28.952 1.00 90.06 281 LEU A C 1
ATOM 2156 O O . LEU A 1 281 ? 4.847 5.438 28.138 1.00 90.06 281 LEU A O 1
ATOM 2160 N N . MET A 1 282 ? 5.759 6.484 29.899 1.00 90.69 282 MET A N 1
ATOM 2161 C CA . MET A 1 282 ? 6.837 5.512 30.090 1.00 90.69 282 MET A CA 1
ATOM 2162 C C . MET A 1 282 ? 6.280 4.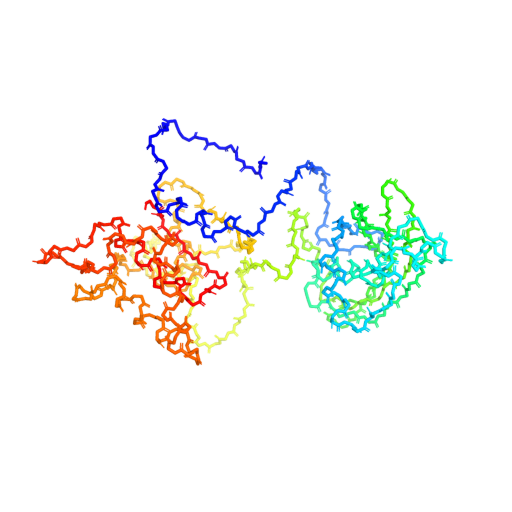141 30.487 1.00 90.69 282 MET A C 1
ATOM 2164 O O . MET A 1 282 ? 6.649 3.138 29.888 1.00 90.69 282 MET A O 1
ATOM 2168 N N . PHE A 1 283 ? 5.308 4.106 31.400 1.00 87.44 283 PHE A N 1
ATOM 2169 C CA . PHE A 1 283 ? 4.586 2.889 31.759 1.00 87.44 283 PHE A CA 1
ATOM 2170 C C . PHE A 1 283 ? 3.941 2.255 30.519 1.00 87.44 283 PHE A C 1
ATOM 2172 O O . PHE A 1 283 ? 4.155 1.080 30.239 1.00 87.44 283 PHE A O 1
ATOM 2179 N N . ALA A 1 284 ? 3.221 3.031 29.703 1.00 84.50 284 ALA A N 1
ATOM 2180 C CA . ALA A 1 284 ? 2.646 2.519 28.459 1.00 84.50 284 ALA A CA 1
ATOM 2181 C C . ALA A 1 284 ? 3.714 2.017 27.462 1.00 84.50 284 ALA A C 1
ATOM 2183 O O . ALA A 1 284 ? 3.510 0.985 26.820 1.00 84.50 284 ALA A O 1
ATOM 2184 N N . ALA A 1 285 ? 4.854 2.706 27.344 1.00 84.31 285 ALA A N 1
ATOM 2185 C CA . ALA A 1 285 ? 5.981 2.291 26.508 1.00 84.31 285 ALA A CA 1
ATOM 2186 C C . ALA A 1 285 ? 6.572 0.958 26.969 1.00 84.31 285 ALA A C 1
ATOM 2188 O O . ALA A 1 285 ? 6.830 0.085 26.142 1.00 84.31 285 ALA A O 1
ATOM 2189 N N . ASP A 1 286 ? 6.770 0.776 28.272 1.00 84.62 286 ASP A N 1
ATOM 2190 C CA . ASP A 1 286 ? 7.391 -0.430 28.809 1.00 84.62 286 ASP A CA 1
ATOM 2191 C C . ASP A 1 286 ? 6.594 -1.685 28.460 1.00 84.62 286 ASP A C 1
ATOM 2193 O O . ASP A 1 286 ? 7.192 -2.664 28.009 1.00 84.62 286 ASP A O 1
ATOM 2197 N N . PHE A 1 287 ? 5.262 -1.611 28.546 1.00 79.62 287 PHE A N 1
ATOM 2198 C CA . PHE A 1 287 ? 4.371 -2.717 28.195 1.00 79.62 287 PHE A CA 1
ATOM 2199 C C . PHE A 1 287 ? 4.148 -2.879 26.689 1.00 79.62 287 PHE A C 1
ATOM 2201 O O . PHE A 1 287 ? 4.072 -4.007 26.206 1.00 79.62 287 PHE A O 1
ATOM 2208 N N . ARG A 1 288 ? 4.008 -1.781 25.934 1.00 77.25 288 ARG A N 1
ATOM 2209 C CA . ARG A 1 288 ? 3.563 -1.851 24.531 1.00 77.25 288 ARG A CA 1
ATOM 2210 C C . ARG A 1 288 ? 4.695 -1.814 23.495 1.00 77.25 288 ARG A C 1
ATOM 2212 O O . ARG A 1 288 ? 4.451 -2.167 22.347 1.00 77.25 288 ARG A O 1
ATOM 2219 N N . LEU A 1 289 ? 5.916 -1.415 23.868 1.00 77.75 289 LEU A N 1
ATOM 2220 C CA . LEU A 1 289 ? 7.081 -1.335 22.964 1.00 77.75 289 LEU A CA 1
ATOM 2221 C C . LEU A 1 289 ? 8.067 -2.512 23.091 1.00 77.75 289 LEU A C 1
ATOM 2223 O O . LEU A 1 289 ? 9.173 -2.448 22.558 1.00 77.75 289 LEU A O 1
ATOM 2227 N N . GLY A 1 290 ? 7.681 -3.597 23.772 1.00 76.19 290 GLY A N 1
ATOM 2228 C CA . GLY A 1 290 ? 8.393 -4.882 23.744 1.00 76.19 290 GLY A CA 1
ATOM 2229 C C . GLY A 1 290 ? 9.905 -4.789 24.006 1.00 76.19 290 GLY A C 1
ATOM 2230 O O . GLY A 1 290 ? 10.334 -4.174 24.987 1.00 76.19 290 GLY A O 1
ATOM 2231 N N . SER A 1 291 ? 10.695 -5.400 23.113 1.00 77.56 291 SER A N 1
ATOM 2232 C CA . SER A 1 291 ? 12.156 -5.590 23.179 1.00 77.56 291 SER A CA 1
ATOM 2233 C C . SER A 1 291 ? 13.005 -4.346 22.875 1.00 77.56 291 SER A C 1
ATOM 2235 O O . SER A 1 291 ? 14.221 -4.459 22.727 1.00 77.56 291 SER A O 1
ATOM 2237 N N . MET A 1 292 ? 12.400 -3.159 22.772 1.00 85.19 292 MET A N 1
ATOM 2238 C CA . MET A 1 292 ? 13.156 -1.912 22.626 1.00 85.19 292 MET A CA 1
ATOM 2239 C C . MET A 1 292 ? 14.037 -1.643 23.853 1.00 85.19 292 MET A C 1
ATOM 2241 O O . MET A 1 292 ? 13.637 -1.919 24.989 1.00 85.19 292 MET A O 1
ATOM 2245 N N . SER A 1 293 ? 15.217 -1.053 23.637 1.00 89.25 293 SER A N 1
ATOM 2246 C CA . SER A 1 293 ? 16.100 -0.670 24.739 1.00 89.25 293 SER A CA 1
ATOM 2247 C C . SER A 1 293 ? 15.443 0.398 25.621 1.00 89.25 293 SER A C 1
ATOM 2249 O O . SER A 1 293 ? 14.631 1.208 25.162 1.00 89.25 293 SER A O 1
ATOM 2251 N N . ALA A 1 294 ? 15.815 0.446 26.903 1.00 85.38 294 ALA A N 1
ATOM 2252 C CA . ALA A 1 294 ? 15.302 1.468 27.816 1.00 85.38 294 ALA A CA 1
ATOM 2253 C C . ALA A 1 294 ? 15.647 2.898 27.348 1.00 85.38 294 ALA A C 1
ATOM 2255 O O . ALA A 1 294 ? 14.885 3.831 27.594 1.00 85.38 294 ALA A O 1
ATOM 2256 N N . ALA A 1 295 ? 16.777 3.086 26.656 1.00 87.75 295 ALA A N 1
ATOM 2257 C CA . ALA A 1 295 ? 17.160 4.376 26.089 1.00 87.75 295 ALA A CA 1
ATOM 2258 C C . ALA A 1 295 ? 16.225 4.795 24.942 1.00 87.75 295 ALA A C 1
ATOM 2260 O O . ALA A 1 295 ? 15.718 5.917 24.958 1.00 87.75 295 ALA A O 1
ATOM 2261 N N . ASP A 1 296 ? 15.915 3.876 24.025 1.00 84.44 296 ASP A N 1
ATOM 2262 C CA . ASP A 1 296 ? 15.042 4.155 22.877 1.00 84.44 296 ASP A CA 1
ATOM 2263 C C . ASP A 1 296 ? 13.592 4.390 23.308 1.00 84.44 296 ASP A C 1
ATOM 2265 O O . ASP A 1 296 ? 12.915 5.275 22.779 1.00 84.44 296 ASP A O 1
ATOM 2269 N N . LYS A 1 297 ? 13.110 3.641 24.314 1.00 87.19 297 LYS A N 1
ATOM 2270 C CA . LYS A 1 297 ? 11.786 3.867 24.916 1.00 87.19 297 LYS A CA 1
ATOM 2271 C C . LYS A 1 297 ? 11.686 5.277 25.499 1.00 87.19 297 LYS A C 1
ATOM 2273 O O . LYS A 1 297 ? 10.735 5.993 25.186 1.00 87.19 297 LYS A O 1
ATOM 2278 N N . ARG A 1 298 ? 12.696 5.711 26.267 1.00 92.00 298 ARG A N 1
ATOM 2279 C CA . ARG A 1 298 ? 12.763 7.081 26.810 1.00 92.00 298 ARG A CA 1
ATOM 2280 C C . ARG A 1 298 ? 12.747 8.127 25.700 1.00 92.00 298 ARG A C 1
ATOM 2282 O O . ARG A 1 298 ? 11.943 9.050 25.756 1.00 92.00 298 ARG A O 1
ATOM 2289 N N . GLN A 1 299 ? 13.566 7.957 24.662 1.00 88.94 299 GLN A N 1
ATOM 2290 C CA . GLN A 1 299 ? 13.599 8.889 23.533 1.00 88.94 299 GLN A CA 1
ATOM 2291 C C . GLN A 1 299 ? 12.245 8.971 22.810 1.00 88.94 299 GLN A C 1
ATOM 2293 O O . GLN A 1 299 ? 11.790 10.062 22.465 1.00 88.94 299 GLN A O 1
ATOM 2298 N N . CYS A 1 300 ? 11.569 7.837 22.614 1.00 84.31 300 CYS A N 1
ATOM 2299 C CA . CYS A 1 300 ? 10.240 7.791 22.008 1.00 84.31 300 CYS A CA 1
ATOM 2300 C C . CYS A 1 300 ? 9.193 8.539 22.850 1.00 84.31 300 CYS A C 1
ATOM 2302 O O . CYS A 1 300 ? 8.388 9.291 22.298 1.00 84.31 300 CYS A O 1
ATOM 2304 N N . VAL A 1 301 ? 9.213 8.362 24.176 1.00 90.25 301 VAL A N 1
ATOM 2305 C CA . VAL A 1 301 ? 8.316 9.061 25.113 1.00 90.25 301 VAL A CA 1
ATOM 2306 C C . VAL A 1 301 ? 8.551 10.571 25.078 1.00 90.25 301 VAL A C 1
ATOM 2308 O O . VAL A 1 301 ? 7.591 11.333 24.987 1.00 90.25 301 VAL A O 1
ATOM 2311 N N . GLU A 1 302 ? 9.807 11.014 25.088 1.00 92.06 302 GLU A N 1
ATOM 2312 C CA . GLU A 1 302 ? 10.160 12.441 25.045 1.00 92.06 302 GLU A CA 1
ATOM 2313 C C . GLU A 1 302 ? 9.652 13.115 23.768 1.00 92.06 302 GLU A C 1
ATOM 2315 O O . GLU A 1 302 ? 8.967 14.138 23.818 1.00 92.06 302 GLU A O 1
ATOM 2320 N N . GLN A 1 303 ? 9.895 12.483 22.617 1.00 86.31 303 GLN A N 1
ATOM 2321 C CA . GLN A 1 303 ? 9.384 12.967 21.336 1.00 86.31 303 GLN A CA 1
ATOM 2322 C C . GLN A 1 303 ? 7.852 13.004 21.307 1.00 86.31 303 GLN A C 1
ATOM 2324 O O . GLN A 1 303 ? 7.257 13.897 20.702 1.00 86.31 303 GLN A O 1
ATOM 2329 N N . LEU A 1 304 ? 7.192 12.026 21.931 1.00 85.12 304 LEU A N 1
ATOM 2330 C CA . LEU A 1 304 ? 5.736 11.968 21.992 1.00 85.12 304 LEU A CA 1
ATOM 2331 C C . LEU A 1 304 ? 5.159 13.102 22.853 1.00 85.12 304 LEU A C 1
ATOM 2333 O O . LEU A 1 304 ? 4.195 13.747 22.440 1.00 85.12 304 LEU A O 1
ATOM 2337 N N . ILE A 1 305 ? 5.768 13.391 24.005 1.00 90.50 305 ILE A N 1
ATOM 2338 C CA . ILE A 1 305 ? 5.385 14.504 24.889 1.00 90.50 305 ILE A CA 1
ATOM 2339 C C . ILE A 1 305 ? 5.495 15.843 24.159 1.00 90.50 305 ILE A C 1
ATOM 2341 O O . ILE A 1 305 ? 4.573 16.662 24.228 1.00 90.50 305 ILE A O 1
ATOM 2345 N N . GLU A 1 306 ? 6.586 16.048 23.423 1.00 88.69 306 GLU A N 1
ATOM 2346 C CA . GLU A 1 306 ? 6.791 17.246 22.614 1.00 88.69 306 GLU A CA 1
ATOM 2347 C C . GLU A 1 306 ? 5.717 17.376 21.523 1.00 88.69 306 GLU A C 1
ATOM 2349 O O . GLU A 1 306 ? 5.043 18.405 21.421 1.00 88.69 306 GLU A O 1
ATOM 2354 N N . LYS A 1 307 ? 5.478 16.304 20.755 1.00 80.81 307 LYS A N 1
ATOM 2355 C CA . LYS A 1 307 ? 4.483 16.284 19.667 1.00 80.81 307 LYS A CA 1
ATOM 2356 C C . LYS A 1 307 ? 3.056 16.532 20.159 1.00 80.81 307 LYS A C 1
ATOM 2358 O O . LYS A 1 307 ? 2.271 17.182 19.467 1.00 80.81 307 LYS A O 1
ATOM 2363 N N . LEU A 1 308 ? 2.724 16.060 21.359 1.00 83.38 308 LEU A N 1
ATOM 2364 C CA . LEU A 1 308 ? 1.430 16.293 22.006 1.00 83.38 308 LEU A CA 1
ATOM 2365 C C . LEU A 1 308 ? 1.327 17.672 22.680 1.00 83.38 308 LEU A C 1
ATOM 2367 O O . LEU A 1 308 ? 0.270 18.013 23.221 1.00 83.38 308 LEU A O 1
ATOM 2371 N N . GLY A 1 309 ? 2.393 18.480 22.665 1.00 88.12 309 GLY A N 1
ATOM 2372 C CA . GLY A 1 309 ? 2.429 19.778 23.335 1.00 88.12 309 GLY A CA 1
ATOM 2373 C C . GLY A 1 309 ? 2.211 19.651 24.844 1.00 88.12 309 GLY A C 1
ATOM 2374 O O . GLY A 1 309 ? 1.446 20.425 25.424 1.00 88.12 309 GLY A O 1
ATOM 2375 N N . LEU A 1 310 ? 2.808 18.625 25.455 1.00 92.00 310 LEU A N 1
ATOM 2376 C CA . LEU A 1 310 ? 2.726 18.322 26.887 1.00 92.00 310 LEU A CA 1
ATOM 2377 C C . LEU A 1 310 ? 4.033 18.630 27.634 1.00 92.00 310 LEU A C 1
ATOM 2379 O O . LEU A 1 310 ? 4.125 18.349 28.823 1.00 92.00 310 LEU A O 1
ATOM 2383 N N . THR A 1 311 ? 5.025 19.241 26.979 1.00 91.62 311 THR A N 1
ATOM 2384 C CA . THR A 1 311 ? 6.350 19.536 27.555 1.00 91.62 311 THR A CA 1
ATOM 2385 C C . THR A 1 311 ? 6.273 20.312 28.872 1.00 91.62 311 THR A C 1
ATOM 2387 O O . THR A 1 311 ? 6.947 19.954 29.833 1.00 91.62 311 THR A O 1
ATOM 2390 N N . SER A 1 312 ? 5.406 21.328 28.956 1.00 91.12 312 SER A N 1
ATOM 2391 C CA . SER A 1 312 ? 5.206 22.130 30.175 1.00 91.12 312 SER A CA 1
ATOM 2392 C C . SER A 1 312 ? 4.606 21.338 31.338 1.00 91.12 312 SER A C 1
ATOM 2394 O O . SER A 1 312 ? 4.808 21.692 32.494 1.00 91.12 312 SER A O 1
ATOM 2396 N N . SER A 1 313 ? 3.867 20.275 31.023 1.00 92.38 313 SER A N 1
ATOM 2397 C CA . SER A 1 313 ? 3.063 19.486 31.966 1.00 92.38 313 SER A CA 1
ATOM 2398 C C . SER A 1 313 ? 3.635 18.075 32.144 1.00 92.38 313 SER A C 1
ATOM 2400 O O . SER A 1 313 ? 3.008 17.208 32.745 1.00 92.38 313 SER A O 1
ATOM 2402 N N . ARG A 1 314 ? 4.855 17.848 31.635 1.00 94.50 314 ARG A N 1
ATOM 2403 C CA . ARG A 1 314 ? 5.586 16.576 31.641 1.00 94.50 314 ARG A CA 1
ATOM 2404 C C . ARG A 1 314 ? 5.667 15.944 33.032 1.00 94.50 314 ARG A C 1
ATOM 2406 O O . ARG A 1 314 ? 5.416 14.752 33.183 1.00 94.50 314 ARG A O 1
ATOM 2413 N N . ASN A 1 315 ? 6.017 16.753 34.030 1.00 95.44 315 ASN A N 1
ATOM 2414 C CA . ASN A 1 315 ? 6.193 16.328 35.422 1.00 95.44 315 ASN A CA 1
ATOM 2415 C C . ASN A 1 315 ? 4.959 16.650 36.284 1.00 95.44 315 ASN A C 1
ATOM 2417 O O . ASN A 1 315 ? 5.019 16.611 37.510 1.00 95.44 315 ASN A O 1
ATOM 2421 N N . THR A 1 316 ? 3.837 17.012 35.660 1.00 93.62 316 THR A N 1
ATOM 2422 C CA . THR A 1 316 ? 2.573 17.252 36.357 1.00 93.62 316 THR A CA 1
ATOM 2423 C C . THR A 1 316 ? 1.833 15.931 36.527 1.00 93.62 316 THR A C 1
ATOM 2425 O O . THR A 1 316 ? 1.742 15.140 35.588 1.00 93.62 316 THR A O 1
ATOM 2428 N N . TYR A 1 317 ? 1.291 15.697 37.723 1.00 93.44 317 TYR A N 1
ATOM 2429 C CA . TYR A 1 317 ? 0.438 14.543 38.007 1.00 93.44 317 TYR A CA 1
ATOM 2430 C C . TYR A 1 317 ? -0.821 14.548 37.137 1.00 93.44 317 TYR A C 1
ATOM 2432 O O . TYR A 1 317 ? -1.398 15.609 36.889 1.00 93.44 317 TYR A O 1
ATOM 2440 N N . ILE A 1 318 ? -1.297 13.370 36.727 1.00 90.00 318 ILE A N 1
ATOM 2441 C CA . ILE A 1 318 ? -2.576 13.248 36.018 1.00 90.00 318 ILE A CA 1
ATOM 2442 C C . ILE A 1 318 ? -3.722 13.792 36.883 1.00 90.00 318 ILE A C 1
ATOM 2444 O O . ILE A 1 318 ? -4.568 14.549 36.397 1.00 90.00 318 ILE A O 1
ATOM 2448 N N . GLY A 1 319 ? -3.705 13.469 38.178 1.00 85.06 319 GLY A N 1
ATOM 2449 C CA . GLY A 1 319 ? -4.681 13.940 39.153 1.00 85.06 319 GLY A CA 1
ATOM 2450 C C . GLY A 1 319 ? -6.087 13.370 38.953 1.00 85.06 319 GLY A C 1
ATOM 2451 O O . GLY A 1 319 ? -6.399 12.685 37.977 1.00 85.06 319 GLY A O 1
ATOM 2452 N N . ASP A 1 320 ? -6.967 13.669 39.893 1.00 80.81 320 ASP A N 1
ATOM 2453 C CA . ASP A 1 320 ? -8.361 13.225 39.930 1.00 80.81 320 ASP A CA 1
ATOM 2454 C C . ASP A 1 320 ? -9.231 14.285 40.630 1.00 80.81 320 ASP A C 1
ATOM 2456 O O . ASP A 1 320 ? -8.847 15.450 40.730 1.00 80.81 320 ASP A O 1
ATOM 2460 N N . LYS A 1 321 ? -10.426 13.904 41.100 1.00 74.69 321 LYS A N 1
ATOM 2461 C CA . LYS A 1 321 ? -11.327 14.814 41.824 1.00 74.69 321 LYS A CA 1
ATOM 2462 C C . LYS A 1 321 ? -10.758 15.288 43.173 1.00 74.69 321 LYS A C 1
ATOM 2464 O O . LYS A 1 321 ? -11.211 16.315 43.667 1.00 74.69 321 LYS A O 1
ATOM 2469 N N . GLY A 1 322 ? -9.801 14.567 43.762 1.00 74.62 322 GLY A N 1
ATOM 2470 C CA . GLY A 1 322 ? -9.186 14.879 45.056 1.00 74.62 322 GLY A CA 1
ATOM 2471 C C . GLY A 1 322 ? -7.806 15.537 44.955 1.00 74.62 322 GLY A C 1
ATOM 2472 O O . GLY A 1 322 ? -7.405 16.257 45.867 1.00 74.62 322 GLY A O 1
ATOM 2473 N N . ARG A 1 323 ? -7.080 15.343 43.847 1.00 77.12 323 ARG A N 1
ATOM 2474 C CA . ARG A 1 323 ? -5.745 15.914 43.620 1.00 77.12 323 ARG A CA 1
ATOM 2475 C C . ARG A 1 323 ? -5.692 16.689 42.309 1.00 77.12 323 ARG A C 1
ATOM 2477 O O . ARG A 1 323 ? -5.842 16.111 41.234 1.00 77.12 323 ARG A O 1
ATOM 2484 N N . ARG A 1 324 ? -5.394 17.993 42.390 1.00 83.00 324 ARG A N 1
ATOM 2485 C CA . ARG A 1 324 ? -5.187 18.837 41.203 1.00 83.00 324 ARG A CA 1
ATOM 2486 C C . ARG A 1 324 ? -4.063 18.253 40.342 1.00 83.00 324 ARG A C 1
ATOM 2488 O O . ARG A 1 324 ? -2.959 18.027 40.832 1.00 83.00 324 ARG A O 1
ATOM 2495 N N . GLY A 1 325 ? -4.357 18.047 39.065 1.00 89.38 325 GLY A N 1
ATOM 2496 C CA . GLY A 1 325 ? -3.415 17.538 38.076 1.00 89.38 325 GLY A CA 1
ATOM 2497 C C . GLY A 1 325 ? -3.536 18.277 36.751 1.00 89.38 325 GLY A C 1
ATOM 2498 O O . GLY A 1 325 ? -3.892 19.459 36.717 1.00 89.38 325 GLY A O 1
ATOM 2499 N N . VAL A 1 326 ? -3.244 17.571 35.664 1.00 90.88 326 VAL A N 1
ATOM 2500 C CA . VAL A 1 326 ? -3.378 18.093 34.302 1.00 90.88 326 VAL A CA 1
ATOM 2501 C C . VAL A 1 326 ? -4.817 18.528 33.998 1.00 90.88 326 VAL A C 1
ATOM 2503 O O . VAL A 1 326 ? -5.791 17.958 34.498 1.00 90.88 326 VAL A O 1
ATOM 2506 N N . SER A 1 327 ? -4.967 19.543 33.148 1.00 87.62 327 SER A N 1
ATOM 2507 C CA . SER A 1 327 ? -6.276 19.992 32.661 1.00 87.62 327 SER A CA 1
ATOM 2508 C C . SER A 1 327 ? -6.996 18.888 31.878 1.00 87.62 327 SER A C 1
ATOM 2510 O O . SER A 1 327 ? -6.362 17.980 31.346 1.00 87.62 327 SER A O 1
ATOM 2512 N N . GLY A 1 328 ? -8.322 18.978 31.723 1.00 81.94 328 GLY A N 1
ATOM 2513 C CA . GLY A 1 328 ? -9.088 17.988 30.946 1.00 81.94 328 GLY A CA 1
ATOM 2514 C C . GLY A 1 328 ? -8.586 17.822 29.503 1.00 81.94 328 GLY A C 1
ATOM 2515 O O . GLY A 1 328 ? -8.474 16.707 29.002 1.00 81.94 328 GLY A O 1
ATOM 2516 N N . GLY A 1 329 ? -8.176 18.918 28.853 1.00 79.06 329 GLY A N 1
ATOM 2517 C CA . GLY A 1 329 ? -7.599 18.861 27.508 1.00 79.06 329 GLY A CA 1
ATOM 2518 C C . GLY A 1 329 ? -6.199 18.236 27.467 1.00 79.06 329 GLY A C 1
ATOM 2519 O O . GLY A 1 329 ? -5.838 17.611 26.474 1.00 79.06 329 GLY A O 1
ATOM 2520 N N . GLU A 1 330 ? -5.389 18.409 28.513 1.00 86.94 330 GLU A N 1
ATOM 2521 C CA . GLU A 1 330 ? -4.097 17.723 28.648 1.00 86.94 330 GLU A CA 1
ATOM 2522 C C . GLU A 1 330 ? -4.289 16.242 28.947 1.00 86.94 330 GLU A C 1
ATOM 2524 O O . GLU A 1 330 ? -3.673 15.428 28.270 1.00 86.94 330 GLU A O 1
ATOM 2529 N N . ARG A 1 331 ? -5.199 15.896 29.865 1.00 85.56 331 ARG A N 1
ATOM 2530 C CA . ARG A 1 331 ? -5.599 14.516 30.171 1.00 85.56 331 ARG A CA 1
ATOM 2531 C C . ARG A 1 331 ? -5.952 13.762 28.899 1.00 85.56 331 ARG A C 1
ATOM 2533 O O . ARG A 1 331 ? -5.379 12.713 28.637 1.00 85.56 331 ARG A O 1
ATOM 2540 N N . ARG A 1 332 ? -6.775 14.368 28.043 1.00 79.06 332 ARG A N 1
ATOM 2541 C CA . ARG A 1 332 ? -7.139 13.784 26.753 1.00 79.06 332 ARG A CA 1
ATOM 2542 C C . ARG A 1 332 ? -5.934 13.530 25.848 1.00 79.06 332 ARG A C 1
ATOM 2544 O O . ARG A 1 332 ? -5.843 12.473 25.231 1.00 79.06 332 ARG A O 1
ATOM 2551 N N . ARG A 1 333 ? -4.990 14.477 25.767 1.00 83.81 333 ARG A N 1
ATOM 2552 C CA . ARG A 1 333 ? -3.747 14.294 24.994 1.00 83.81 333 ARG A CA 1
ATOM 2553 C C . ARG A 1 333 ? -2.866 13.194 25.583 1.00 83.81 333 ARG A C 1
ATOM 2555 O O . ARG A 1 333 ? -2.263 12.462 24.809 1.00 83.81 333 ARG A O 1
ATOM 2562 N N . VAL A 1 334 ? -2.829 13.039 26.907 1.00 86.31 334 VAL A N 1
ATOM 2563 C CA . VAL A 1 334 ? -2.139 11.920 27.566 1.00 86.31 334 VAL A CA 1
ATOM 2564 C C . VAL A 1 334 ? -2.799 10.590 27.204 1.00 86.31 334 VAL A C 1
ATOM 2566 O O . VAL A 1 334 ? -2.083 9.681 26.797 1.00 86.31 334 VAL A O 1
ATOM 2569 N N . THR A 1 335 ? -4.133 10.487 27.269 1.00 82.19 335 THR A N 1
ATOM 2570 C CA . THR A 1 335 ? -4.872 9.281 26.850 1.00 82.19 335 THR A CA 1
ATOM 2571 C C . THR A 1 335 ? -4.539 8.909 25.405 1.00 82.19 335 THR A C 1
ATOM 2573 O O . THR A 1 335 ? -4.155 7.776 25.130 1.00 82.19 335 THR A O 1
ATOM 2576 N N . ILE A 1 336 ? -4.581 9.887 24.491 1.00 80.81 336 ILE A N 1
ATOM 2577 C CA . ILE A 1 336 ? -4.176 9.687 23.091 1.00 80.81 336 ILE A CA 1
ATOM 2578 C C . ILE A 1 336 ? -2.730 9.186 23.016 1.00 80.81 336 ILE A C 1
ATOM 2580 O O . ILE A 1 336 ? -2.451 8.248 22.280 1.00 80.81 336 ILE A O 1
ATOM 2584 N N . GLY A 1 337 ? -1.815 9.787 23.781 1.00 82.62 337 GLY A N 1
ATOM 2585 C CA . GLY A 1 337 ? -0.413 9.379 23.850 1.00 82.62 337 GLY A CA 1
ATOM 2586 C C . GLY A 1 337 ? -0.236 7.913 24.243 1.00 82.62 337 GLY A C 1
ATOM 2587 O O . GLY A 1 337 ? 0.497 7.194 23.569 1.00 82.62 337 GLY A O 1
ATOM 2588 N N . VAL A 1 338 ? -0.949 7.455 25.274 1.00 82.38 338 VAL A N 1
ATOM 2589 C CA . VAL A 1 338 ? -0.948 6.049 25.715 1.00 82.38 338 VAL A CA 1
ATOM 2590 C C . VAL A 1 338 ? -1.409 5.115 24.594 1.00 82.38 338 VAL A C 1
ATOM 2592 O O . VAL A 1 338 ? -0.833 4.040 24.417 1.00 82.38 338 VAL A O 1
ATOM 2595 N N . ASP A 1 339 ? -2.399 5.532 23.806 1.00 75.31 339 ASP A N 1
ATOM 2596 C CA . ASP A 1 339 ? -2.949 4.722 22.719 1.00 75.31 339 ASP A CA 1
ATOM 2597 C C . ASP A 1 339 ? -2.094 4.717 21.448 1.00 75.31 339 ASP A C 1
ATOM 2599 O O . ASP A 1 339 ? -2.093 3.725 20.725 1.00 75.31 339 ASP A O 1
ATOM 2603 N N . ILE A 1 340 ? -1.322 5.773 21.177 1.00 79.06 340 ILE A N 1
ATOM 2604 C CA . ILE A 1 340 ? -0.496 5.857 19.961 1.00 79.06 340 ILE A CA 1
ATOM 2605 C C . ILE A 1 340 ? 0.966 5.467 20.164 1.00 79.06 340 ILE A C 1
ATOM 2607 O O . ILE A 1 340 ? 1.691 5.331 19.178 1.00 79.06 340 ILE A O 1
ATOM 2611 N N . ILE A 1 341 ? 1.423 5.283 21.408 1.00 80.00 341 ILE A N 1
ATOM 2612 C CA . ILE A 1 341 ? 2.847 5.069 21.711 1.00 80.00 341 ILE A CA 1
ATOM 2613 C C . ILE A 1 341 ? 3.445 3.860 20.986 1.00 80.00 341 ILE A C 1
ATOM 2615 O O . ILE A 1 341 ? 4.599 3.893 20.574 1.00 80.00 341 ILE A O 1
ATOM 2619 N N . HIS A 1 342 ? 2.632 2.832 20.753 1.00 74.69 342 HIS A N 1
ATOM 2620 C CA . HIS A 1 342 ? 3.005 1.610 20.043 1.00 74.69 342 HIS A CA 1
ATOM 2621 C C . HIS A 1 342 ? 2.718 1.651 18.539 1.00 74.69 342 HIS A C 1
ATOM 2623 O O . HIS A 1 342 ? 2.713 0.610 17.889 1.00 74.69 342 HIS A O 1
ATOM 2629 N N . ARG A 1 343 ? 2.471 2.847 17.989 1.00 67.75 343 ARG A N 1
ATOM 2630 C CA . ARG A 1 343 ? 2.238 3.098 16.561 1.00 67.75 343 ARG A CA 1
ATOM 2631 C C . ARG A 1 343 ? 1.169 2.164 15.967 1.00 67.75 343 ARG A C 1
ATOM 2633 O O . ARG A 1 343 ? 1.475 1.402 15.049 1.00 67.75 343 ARG A O 1
ATOM 2640 N N . PRO A 1 344 ? -0.075 2.194 16.485 1.00 64.19 344 PRO A N 1
ATOM 2641 C CA . PRO A 1 344 ? -1.148 1.378 15.935 1.00 64.19 344 PRO A CA 1
ATOM 2642 C C . PRO A 1 344 ? -1.346 1.691 14.451 1.00 64.19 344 PRO A C 1
ATOM 2644 O O . PRO A 1 344 ? -1.276 2.847 14.034 1.00 64.19 344 PRO A O 1
ATOM 2647 N N . SER A 1 345 ? -1.630 0.658 13.659 1.00 55.75 345 SER A N 1
ATOM 2648 C CA . SER A 1 345 ? -1.931 0.828 12.236 1.00 55.75 345 SER A CA 1
ATOM 2649 C C . SER A 1 345 ? -3.222 1.634 12.031 1.00 55.75 345 SER A C 1
ATOM 2651 O O . SER A 1 345 ? -3.289 2.435 11.106 1.00 55.75 345 SER A O 1
ATOM 2653 N N . LEU A 1 346 ? -4.211 1.475 12.924 1.00 62.22 346 LEU A N 1
ATOM 2654 C CA . LEU A 1 346 ? -5.509 2.159 12.903 1.00 62.22 346 LEU A CA 1
ATOM 2655 C C . LEU A 1 346 ? -5.847 2.743 14.281 1.00 62.22 346 LEU A C 1
ATOM 2657 O O . LEU A 1 346 ? -5.682 2.064 15.293 1.00 62.22 346 LEU A O 1
ATOM 2661 N N . LEU A 1 347 ? -6.374 3.970 14.319 1.00 67.44 347 LEU A N 1
ATOM 2662 C CA . LEU A 1 347 ? -6.825 4.630 15.546 1.00 67.44 347 LEU A CA 1
ATOM 2663 C C . LEU A 1 347 ? -8.248 5.173 15.371 1.00 67.44 347 LEU A C 1
ATOM 2665 O O . LEU A 1 347 ? -8.484 6.019 14.510 1.00 67.44 347 LEU A O 1
ATOM 2669 N N . PHE A 1 348 ? -9.179 4.728 16.218 1.00 65.62 348 PHE A N 1
ATOM 2670 C CA . PHE A 1 348 ? -10.533 5.283 16.289 1.00 65.62 348 PHE A CA 1
ATOM 2671 C C . PHE A 1 348 ? -10.596 6.403 17.321 1.00 65.62 348 PHE A C 1
ATOM 2673 O O . PHE A 1 348 ? -10.238 6.215 18.484 1.00 65.62 348 PHE A O 1
ATOM 2680 N N . LEU A 1 349 ? -11.083 7.566 16.901 1.00 66.31 349 LEU A N 1
ATOM 2681 C CA . LEU A 1 349 ? -11.229 8.740 17.750 1.00 66.31 349 LEU A CA 1
ATOM 2682 C C . LEU A 1 349 ? -12.679 9.194 17.697 1.00 66.31 349 LEU A C 1
ATOM 2684 O O . LEU A 1 349 ? -13.158 9.610 16.647 1.00 66.31 349 LEU A O 1
ATOM 2688 N N . ASP A 1 350 ? -13.352 9.126 18.840 1.00 60.97 350 ASP A N 1
ATOM 2689 C CA . ASP A 1 350 ? -14.710 9.644 18.970 1.00 60.97 350 ASP A CA 1
ATOM 2690 C C . ASP A 1 350 ? -14.675 10.992 19.692 1.00 60.97 350 ASP A C 1
ATOM 2692 O O . ASP A 1 350 ? -14.000 11.144 20.717 1.00 60.97 350 ASP A O 1
ATOM 2696 N N . GLU A 1 351 ? -15.339 11.974 19.089 1.00 56.19 351 GLU A N 1
ATOM 2697 C CA . GLU A 1 351 ? -15.408 13.375 19.515 1.00 56.19 351 GLU A CA 1
ATOM 2698 C C . GLU A 1 351 ? -14.077 14.029 19.948 1.00 56.19 351 GLU A C 1
ATOM 2700 O O . GLU A 1 351 ? -14.073 14.639 21.016 1.00 56.19 351 GLU A O 1
ATOM 2705 N N . PRO A 1 352 ? -12.939 13.948 19.218 1.00 50.59 352 PRO A N 1
ATOM 2706 C CA . PRO A 1 352 ? -11.650 14.510 19.650 1.00 50.59 352 PRO A CA 1
ATOM 2707 C C . PRO A 1 352 ? -11.632 16.056 19.620 1.00 50.59 352 PRO A C 1
ATOM 2709 O O . PRO A 1 352 ? -10.953 16.671 18.800 1.00 50.59 352 PRO A O 1
ATOM 2712 N N . THR A 1 353 ? -12.407 16.688 20.501 1.00 44.88 353 THR A N 1
ATOM 2713 C CA . THR A 1 353 ? -12.376 18.118 20.828 1.00 44.88 353 THR A CA 1
ATOM 2714 C C . THR A 1 353 ? -11.204 18.485 21.714 1.00 44.88 353 THR A C 1
ATOM 2716 O O . THR A 1 353 ? -10.564 17.601 22.336 1.00 44.88 353 THR A O 1
#

Radius of gyration: 26.23 Å; chains: 1; bounding box: 75×56×72 Å

pLDDT: mean 70.47, std 22.23, range [20.44, 97.69]